Protein AF-A0A2P6TMR8-F1 (afdb_monomer)

Solvent-accessible surface area (backbone atoms only — not comparable to full-atom values): 17646 Å² total; per-residue (Å²): 134,86,76,84,71,83,70,79,77,77,70,93,72,57,43,30,52,52,60,55,54,72,66,54,86,78,70,94,74,93,65,87,76,72,77,67,50,73,46,80,44,77,40,95,51,64,92,80,50,93,82,62,43,49,27,38,41,26,36,48,62,32,39,38,25,33,19,44,68,65,40,83,74,48,74,50,75,52,99,53,50,57,68,36,67,48,69,27,38,37,58,95,68,64,91,65,64,28,42,35,38,32,26,83,34,30,37,38,39,34,44,84,91,66,53,72,49,76,34,81,44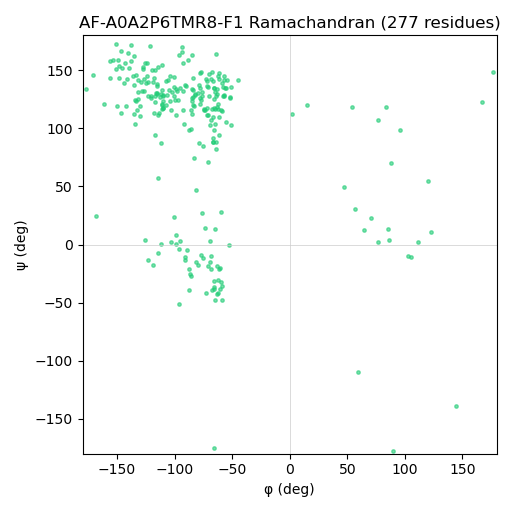,100,47,54,41,60,41,72,40,35,25,52,60,10,38,39,36,27,73,16,93,92,48,70,50,28,36,35,45,35,89,90,55,76,77,37,69,53,44,64,55,64,57,90,47,103,81,57,61,90,49,97,54,53,37,80,78,47,60,35,55,90,45,56,42,39,32,30,37,25,70,87,75,51,32,56,48,50,29,39,55,43,78,37,82,94,75,76,46,40,38,41,30,73,48,65,61,90,84,61,90,56,102,58,64,65,76,57,70,67,74,83,76,85,66,80,90,85,74,93,82,73,82,70,91,85,81,84,87,87,78,82,87,85,83,90,84,84,90,86,83,88,82,91,83,90,83,81,92,79,91,80,86,89,81,82,87,79,133

Radius of gyration: 22.32 Å; Cα contacts (8 Å, |Δi|>4): 473; chains: 1; bounding box: 53×61×67 Å

pLDDT: mean 70.44, std 24.59, range [21.83, 97.31]

Structure (mmCIF, N/CA/C/O backbone):
data_AF-A0A2P6TMR8-F1
#
_entry.id   AF-A0A2P6TMR8-F1
#
loop_
_atom_site.group_PDB
_atom_site.id
_atom_site.type_symbol
_atom_site.label_atom_id
_atom_site.label_alt_id
_atom_site.label_comp_id
_atom_site.label_asym_id
_atom_site.label_entity_id
_atom_site.label_seq_id
_atom_site.pdbx_PDB_ins_code
_atom_site.Cartn_x
_atom_site.Cartn_y
_atom_site.Cartn_z
_atom_site.occupancy
_atom_site.B_iso_or_equiv
_atom_site.auth_seq_id
_atom_site.auth_comp_id
_atom_site.auth_asym_id
_atom_site.auth_atom_id
_atom_site.pdbx_PDB_model_num
ATOM 1 N N . MET A 1 1 ? 31.809 -14.312 13.597 1.00 31.19 1 MET A N 1
ATOM 2 C CA . MET A 1 1 ? 30.822 -13.763 12.642 1.00 31.19 1 MET A CA 1
ATOM 3 C C . MET A 1 1 ? 29.494 -13.686 13.367 1.00 31.19 1 MET A C 1
ATOM 5 O O . MET A 1 1 ? 28.946 -14.728 13.698 1.00 31.19 1 MET A O 1
ATOM 9 N N . ALA A 1 2 ? 29.063 -12.479 13.732 1.00 22.33 2 ALA A N 1
ATOM 10 C CA . ALA A 1 2 ? 27.831 -12.263 14.481 1.00 22.33 2 ALA A CA 1
ATOM 11 C C . ALA A 1 2 ? 26.632 -12.473 13.548 1.00 22.33 2 ALA A C 1
ATOM 13 O O . ALA A 1 2 ? 26.480 -11.757 12.560 1.00 22.33 2 ALA A O 1
ATOM 14 N N . ALA A 1 3 ? 25.818 -13.484 13.840 1.00 21.83 3 ALA A N 1
ATOM 15 C CA . ALA A 1 3 ? 24.504 -13.627 13.241 1.00 21.83 3 ALA A CA 1
ATOM 16 C C . ALA A 1 3 ? 23.639 -12.460 13.731 1.00 21.83 3 ALA A C 1
ATOM 18 O O . ALA A 1 3 ? 23.516 -12.251 14.939 1.00 21.83 3 ALA A O 1
ATOM 19 N N . ALA A 1 4 ? 23.061 -11.696 12.806 1.00 22.77 4 ALA A N 1
ATOM 20 C CA . ALA A 1 4 ? 21.997 -10.758 13.126 1.00 22.77 4 ALA A CA 1
ATOM 21 C C . ALA A 1 4 ? 20.775 -11.581 13.553 1.00 22.77 4 ALA A C 1
ATOM 23 O O . ALA A 1 4 ? 19.966 -12.010 12.733 1.00 22.77 4 ALA A O 1
ATOM 24 N N . ALA A 1 5 ? 20.705 -11.882 14.848 1.00 22.69 5 ALA A N 1
ATOM 25 C CA . ALA A 1 5 ? 19.512 -12.411 15.469 1.00 22.69 5 ALA A CA 1
ATOM 26 C C . ALA A 1 5 ? 18.420 -11.350 15.311 1.00 22.69 5 ALA A C 1
ATOM 28 O O . ALA A 1 5 ? 18.544 -10.238 15.824 1.00 22.69 5 ALA A O 1
ATOM 29 N N . CYS A 1 6 ? 17.364 -11.691 14.578 1.00 24.88 6 CYS A N 1
ATOM 30 C CA . CYS A 1 6 ? 16.109 -10.967 14.656 1.00 24.88 6 CYS A CA 1
ATOM 31 C C . CYS A 1 6 ? 15.575 -11.239 16.066 1.00 24.88 6 CYS A C 1
ATOM 33 O O . CYS A 1 6 ? 14.987 -12.287 16.329 1.00 24.88 6 CYS A O 1
ATOM 35 N N . VAL A 1 7 ? 15.928 -10.367 17.010 1.00 21.97 7 VAL A N 1
ATOM 36 C CA . VAL A 1 7 ? 15.360 -10.393 18.353 1.00 21.97 7 VAL A CA 1
ATOM 37 C C . VAL A 1 7 ? 13.872 -10.116 18.158 1.00 21.97 7 VAL A C 1
ATOM 39 O O . VAL A 1 7 ? 13.544 -9.057 17.621 1.00 21.97 7 VAL A O 1
ATOM 42 N N . PRO A 1 8 ? 12.963 -11.034 18.528 1.00 26.08 8 PRO A N 1
ATOM 43 C CA . PRO A 1 8 ? 11.559 -10.687 18.572 1.00 26.08 8 PRO A CA 1
ATOM 44 C C . PRO A 1 8 ? 11.434 -9.566 19.598 1.00 26.08 8 PRO A C 1
ATOM 46 O O . PRO A 1 8 ? 11.624 -9.780 20.797 1.00 26.08 8 PRO A O 1
ATOM 49 N N . VAL A 1 9 ? 11.150 -8.354 19.131 1.00 27.56 9 VAL A N 1
ATOM 50 C CA . VAL A 1 9 ? 10.559 -7.354 20.006 1.00 27.56 9 VAL A CA 1
ATOM 51 C C . VAL A 1 9 ? 9.186 -7.924 20.325 1.00 27.56 9 VAL A C 1
ATOM 53 O O . VAL A 1 9 ? 8.276 -7.892 19.501 1.00 27.56 9 VAL A O 1
ATOM 56 N N . ILE A 1 10 ? 9.070 -8.563 21.487 1.00 30.81 10 ILE A N 1
ATOM 57 C CA . ILE A 1 10 ? 7.779 -8.863 22.092 1.00 30.81 10 ILE A CA 1
ATOM 58 C C . ILE A 1 10 ? 7.187 -7.488 22.392 1.00 30.81 10 ILE A C 1
ATOM 60 O O . ILE A 1 10 ? 7.461 -6.924 23.447 1.00 30.81 10 ILE A O 1
ATOM 64 N N . ALA A 1 11 ? 6.470 -6.899 21.434 1.00 39.00 11 ALA A N 1
ATOM 65 C CA . ALA A 1 11 ? 5.702 -5.697 21.696 1.00 39.00 11 ALA A CA 1
ATOM 66 C C . ALA A 1 11 ? 4.614 -6.102 22.703 1.00 39.00 11 ALA A C 1
ATOM 68 O O . ALA A 1 11 ? 3.795 -6.971 22.396 1.00 39.00 11 ALA A O 1
ATOM 69 N N . PRO A 1 12 ? 4.598 -5.548 23.925 1.00 49.66 12 PRO A N 1
ATOM 70 C CA . PRO A 1 12 ? 3.624 -5.902 24.952 1.00 49.66 12 PRO A CA 1
ATOM 71 C C . PRO A 1 12 ? 2.249 -5.261 24.689 1.00 49.66 12 PRO A C 1
ATOM 73 O O . PRO A 1 12 ? 1.497 -4.995 25.628 1.00 49.66 12 PRO A O 1
ATOM 76 N N . ILE A 1 13 ? 1.912 -4.969 23.432 1.00 55.78 13 ILE A N 1
ATOM 77 C CA . ILE A 1 13 ? 0.760 -4.146 23.082 1.00 55.78 13 ILE A CA 1
ATOM 78 C C . ILE A 1 13 ? -0.219 -4.995 22.273 1.00 55.78 13 ILE A C 1
ATOM 80 O O . ILE A 1 13 ? -0.100 -5.152 21.071 1.00 55.78 13 ILE A O 1
ATOM 84 N N . ASP A 1 14 ? -1.176 -5.566 23.004 1.00 70.00 14 ASP A N 1
ATOM 85 C CA . ASP A 1 14 ? -2.403 -6.210 22.510 1.00 70.00 14 ASP A CA 1
ATOM 86 C C . ASP A 1 14 ? -3.600 -5.244 22.669 1.00 70.00 14 ASP A C 1
ATOM 88 O O . ASP A 1 14 ? -4.746 -5.662 22.859 1.00 70.00 14 ASP A O 1
ATOM 92 N N . ALA A 1 15 ? -3.355 -3.930 22.720 1.00 75.19 15 ALA A N 1
ATOM 93 C CA . ALA A 1 15 ? -4.389 -2.960 23.075 1.00 75.19 15 ALA A CA 1
ATOM 94 C C . ALA A 1 15 ? -5.501 -2.948 22.024 1.00 75.19 15 ALA A C 1
ATOM 96 O O . ALA A 1 15 ? -6.680 -3.061 22.377 1.00 75.19 15 ALA A O 1
ATOM 97 N N . GLY A 1 16 ? -5.135 -2.892 20.740 1.00 72.56 16 GLY A N 1
ATOM 98 C CA . GLY A 1 16 ? -6.118 -2.948 19.663 1.00 72.56 16 GLY A CA 1
ATOM 99 C C . GLY A 1 16 ? -6.833 -4.301 19.614 1.00 72.56 16 GLY A C 1
ATOM 100 O O . GLY A 1 16 ? -8.057 -4.347 19.480 1.00 72.56 16 GLY A O 1
ATOM 101 N N . ARG A 1 17 ? -6.119 -5.404 19.862 1.00 77.94 17 ARG A N 1
ATOM 102 C CA . ARG A 1 17 ? -6.721 -6.743 19.963 1.00 77.94 17 ARG A CA 1
ATOM 103 C C . ARG A 1 17 ? -7.781 -6.828 21.062 1.00 77.94 17 ARG A C 1
ATOM 105 O O . ARG A 1 17 ? -8.889 -7.281 20.790 1.00 77.94 17 ARG A O 1
ATOM 112 N N . ARG A 1 18 ? -7.492 -6.341 22.273 1.00 79.62 18 ARG A N 1
ATOM 113 C CA . ARG A 1 18 ? -8.456 -6.326 23.393 1.00 79.62 18 ARG A CA 1
ATOM 114 C C . ARG A 1 18 ? -9.701 -5.501 23.070 1.00 79.62 18 ARG A C 1
ATOM 116 O O . ARG A 1 18 ? -10.806 -5.895 23.440 1.00 79.62 18 ARG A O 1
ATOM 123 N N . VAL A 1 19 ? -9.532 -4.381 22.364 1.00 77.44 19 VAL A N 1
ATOM 124 C CA . VAL A 1 19 ? -10.652 -3.547 21.895 1.00 77.44 19 VAL A CA 1
ATOM 125 C C . VAL A 1 19 ? -11.547 -4.322 20.925 1.00 77.44 19 VAL A C 1
ATOM 127 O O . VAL A 1 19 ? -12.773 -4.236 21.018 1.00 77.44 19 VAL A O 1
ATOM 130 N N . LEU A 1 20 ? -10.958 -5.097 20.011 1.00 78.88 20 LEU A N 1
ATOM 131 C CA . LEU A 1 20 ? -11.720 -5.903 19.056 1.00 78.88 20 LEU A CA 1
ATOM 132 C C . LEU A 1 20 ? -12.379 -7.125 19.720 1.00 78.88 20 LEU A C 1
ATOM 134 O O . LEU A 1 20 ? -13.560 -7.385 19.485 1.00 78.88 20 LEU A O 1
ATOM 138 N N . GLU A 1 21 ? -11.674 -7.823 20.612 1.00 82.50 21 GLU A N 1
ATOM 139 C CA . GLU A 1 21 ? -12.192 -8.994 21.335 1.00 82.50 21 GLU A CA 1
ATOM 140 C C . GLU A 1 21 ? -13.332 -8.635 22.301 1.00 82.50 21 GLU A C 1
ATOM 142 O O . GLU A 1 21 ? -14.315 -9.374 22.391 1.00 82.50 21 GLU A O 1
ATOM 147 N N . GLY A 1 22 ? -13.273 -7.466 22.953 1.00 71.88 22 GLY A N 1
ATOM 148 C CA . GLY A 1 22 ? -14.343 -6.970 23.828 1.00 71.88 22 GLY A CA 1
ATOM 149 C C . GLY A 1 22 ? -15.692 -6.773 23.120 1.00 71.88 22 GLY A C 1
ATOM 150 O O . GLY A 1 22 ? -16.738 -6.793 23.768 1.00 71.88 22 GLY A O 1
ATOM 151 N N . ARG A 1 23 ? -15.693 -6.647 21.785 1.00 58.94 23 ARG A N 1
ATOM 152 C CA . ARG A 1 23 ? -16.907 -6.563 20.956 1.00 58.94 23 ARG A CA 1
ATOM 153 C C . ARG A 1 23 ? -17.445 -7.942 20.540 1.00 58.94 23 ARG A C 1
ATOM 155 O O . ARG A 1 23 ? -18.623 -8.060 20.209 1.00 58.94 23 ARG A O 1
ATOM 162 N N . GLY A 1 24 ? -16.609 -8.982 20.566 1.00 54.41 24 GLY A N 1
ATOM 163 C CA . GLY A 1 24 ? -16.921 -10.322 20.053 1.00 54.41 24 GLY A CA 1
ATOM 164 C C . GLY A 1 24 ? -17.818 -11.187 20.944 1.00 54.41 24 GLY A C 1
ATOM 165 O O . GLY A 1 24 ? -18.304 -12.218 20.488 1.00 54.41 24 GLY A O 1
ATOM 166 N N . ALA A 1 25 ? -18.106 -10.778 22.183 1.00 49.56 25 ALA A N 1
ATOM 167 C CA . ALA A 1 25 ? -18.850 -11.597 23.149 1.00 49.56 25 ALA A CA 1
ATOM 168 C C . ALA A 1 25 ? -20.350 -11.819 22.820 1.00 49.56 25 ALA A C 1
ATOM 170 O O . ALA A 1 25 ? -21.053 -12.447 23.609 1.00 49.56 25 ALA A O 1
ATOM 171 N N . GLY A 1 26 ? -20.859 -11.327 21.681 1.00 46.78 26 GLY A N 1
ATOM 172 C CA . GLY A 1 26 ? -22.291 -11.353 21.350 1.00 46.78 26 GLY A CA 1
ATOM 173 C C . GLY A 1 26 ? -22.705 -11.991 20.020 1.00 46.78 26 GLY A C 1
ATOM 174 O O . GLY A 1 26 ? -23.889 -11.942 19.702 1.00 46.78 26 GLY A O 1
ATOM 175 N N . THR A 1 27 ? -21.803 -12.570 19.217 1.00 45.94 27 THR A N 1
ATOM 176 C CA . THR A 1 27 ? -22.193 -13.138 17.905 1.00 45.94 27 THR A CA 1
ATOM 177 C C . THR A 1 27 ? -21.685 -14.564 17.700 1.00 45.94 27 THR A C 1
ATOM 179 O O . THR A 1 27 ? -20.498 -14.826 17.542 1.00 45.94 27 THR A O 1
ATOM 182 N N . THR A 1 28 ? -22.624 -15.508 17.693 1.00 49.91 28 THR A N 1
ATOM 183 C CA . THR A 1 28 ? -22.433 -16.891 17.251 1.00 49.91 28 THR A CA 1
ATOM 184 C C . THR A 1 28 ? -22.359 -16.938 15.725 1.00 49.91 28 THR A C 1
ATOM 186 O O . THR A 1 28 ? -23.367 -16.665 15.081 1.00 49.91 28 THR A O 1
ATOM 189 N N . ALA A 1 29 ? -21.219 -17.325 15.148 1.00 41.69 29 ALA A N 1
ATOM 190 C CA . ALA A 1 29 ? -21.146 -18.178 13.953 1.00 41.69 29 ALA A CA 1
ATOM 191 C C . ALA A 1 29 ? -19.688 -18.491 13.585 1.00 41.69 29 ALA A C 1
ATOM 193 O O . ALA A 1 29 ? -18.828 -17.617 13.515 1.00 41.69 29 ALA A O 1
ATOM 194 N N . ALA A 1 30 ? -19.458 -19.772 13.312 1.00 38.94 30 ALA A N 1
ATOM 195 C CA . ALA A 1 30 ? -18.209 -20.398 12.918 1.00 38.94 30 ALA A CA 1
ATOM 196 C C . ALA A 1 30 ? -17.785 -20.031 11.481 1.00 38.94 30 ALA A C 1
ATOM 198 O O . ALA A 1 30 ? -17.828 -20.866 10.579 1.00 38.94 30 ALA A O 1
ATOM 199 N N . ALA A 1 31 ? -17.363 -18.788 11.256 1.00 46.97 31 ALA A N 1
ATOM 200 C CA . ALA A 1 31 ? -16.476 -18.487 10.136 1.00 46.97 31 ALA A CA 1
ATOM 201 C C . ALA A 1 31 ? -15.049 -18.823 10.583 1.00 46.97 31 ALA A C 1
ATOM 203 O O . ALA A 1 31 ? -14.636 -18.394 11.659 1.00 46.97 31 ALA A O 1
ATOM 204 N N . ALA A 1 32 ? -14.318 -19.618 9.795 1.00 43.94 32 ALA A N 1
ATOM 205 C CA . ALA A 1 32 ? -12.911 -19.924 10.044 1.00 43.94 32 ALA A CA 1
ATOM 206 C C . ALA A 1 32 ? -12.148 -18.607 10.256 1.00 43.94 32 ALA A C 1
ATOM 208 O O . ALA A 1 32 ? -11.935 -17.847 9.312 1.00 43.94 32 ALA A O 1
ATOM 209 N N . ALA A 1 33 ? -11.837 -18.297 11.514 1.00 53.91 33 ALA A N 1
ATOM 210 C CA . ALA A 1 33 ? -11.292 -17.008 11.892 1.00 53.91 33 ALA A CA 1
ATOM 211 C C . ALA A 1 33 ? -9.882 -16.904 11.313 1.00 53.91 33 ALA A C 1
ATOM 213 O O . ALA A 1 33 ? -8.963 -17.576 11.782 1.00 53.91 33 ALA A O 1
ATOM 214 N N . GLN A 1 34 ? -9.713 -16.089 10.269 1.00 55.22 34 GLN A N 1
ATOM 215 C CA . GLN A 1 34 ? -8.379 -15.669 9.868 1.00 55.22 34 GLN A CA 1
ATOM 216 C C . GLN A 1 34 ? -7.716 -15.002 11.081 1.00 55.22 34 GLN A C 1
ATOM 218 O O . GLN A 1 34 ? -8.380 -14.228 11.784 1.00 55.22 34 GLN A O 1
ATOM 223 N N . PRO A 1 35 ? -6.448 -15.332 11.374 1.00 60.47 35 PRO A N 1
ATOM 224 C CA . PRO A 1 35 ? -5.745 -14.721 12.489 1.00 60.47 35 PRO A CA 1
ATOM 225 C C . PRO A 1 35 ? -5.732 -13.197 12.302 1.00 60.47 35 PRO A C 1
ATOM 227 O O . PRO A 1 35 ? -5.617 -12.730 11.166 1.00 60.47 35 PRO A O 1
ATOM 230 N N . PRO A 1 36 ? -5.879 -12.415 13.385 1.00 69.31 36 PRO A N 1
ATOM 231 C CA . PRO A 1 36 ? -5.842 -10.965 13.282 1.00 69.31 36 PRO A CA 1
ATOM 232 C C . PRO A 1 36 ? -4.508 -10.526 12.674 1.00 69.31 36 PRO A C 1
ATOM 234 O O . PRO A 1 36 ? -3.442 -11.017 13.053 1.00 69.31 36 PRO A O 1
ATOM 237 N N . HIS A 1 37 ? -4.578 -9.595 11.730 1.00 72.12 37 HIS A N 1
ATOM 238 C CA . HIS A 1 37 ? -3.399 -8.943 11.185 1.00 72.12 37 HIS A CA 1
ATOM 239 C C . HIS A 1 37 ? -3.068 -7.766 12.102 1.00 72.12 37 HIS A C 1
ATOM 241 O O . HIS A 1 37 ? -3.863 -6.836 12.241 1.00 72.12 37 HIS A O 1
ATOM 247 N N . VAL A 1 38 ? -1.911 -7.819 12.757 1.00 72.00 38 VAL A N 1
ATOM 248 C CA . VAL A 1 38 ? -1.403 -6.711 13.572 1.00 72.00 38 VAL A CA 1
ATOM 249 C C . VAL A 1 38 ? -0.302 -6.021 12.785 1.00 72.00 38 VAL A C 1
ATOM 251 O O . VAL A 1 38 ? 0.668 -6.661 12.376 1.00 72.00 38 VAL A O 1
ATOM 254 N N . LEU A 1 39 ? -0.467 -4.723 12.564 1.00 69.12 39 LEU A N 1
ATOM 255 C CA . LEU A 1 39 ? 0.554 -3.854 12.002 1.00 69.12 39 LEU A CA 1
ATOM 256 C C . LEU A 1 39 ? 1.012 -2.906 13.105 1.00 69.12 39 LEU A C 1
ATOM 258 O O . LEU A 1 39 ? 0.216 -2.147 13.658 1.00 69.12 39 LEU A O 1
ATOM 262 N N . LEU A 1 40 ? 2.299 -2.966 13.425 1.00 64.12 40 LEU A N 1
ATOM 263 C CA . LEU A 1 40 ? 2.924 -2.088 14.405 1.00 64.12 40 LEU A CA 1
ATOM 264 C C . LEU A 1 40 ? 3.663 -0.971 13.680 1.00 64.12 40 LEU A C 1
ATOM 266 O O . LEU A 1 40 ? 4.370 -1.216 12.699 1.00 64.12 40 LEU A O 1
ATOM 270 N N . PHE A 1 41 ? 3.500 0.248 14.175 1.00 63.62 41 PHE A N 1
ATOM 271 C CA . PHE A 1 41 ? 4.163 1.430 13.661 1.00 63.62 41 PHE A CA 1
ATOM 272 C C . PHE A 1 41 ? 4.696 2.271 14.827 1.00 63.62 41 PHE A C 1
ATOM 274 O O . PHE A 1 41 ? 4.033 2.485 15.833 1.00 63.62 41 PHE A O 1
ATOM 281 N N . ALA A 1 42 ? 5.911 2.792 14.712 1.00 57.59 42 ALA A N 1
ATOM 282 C CA . ALA A 1 42 ? 6.345 3.847 15.621 1.00 57.59 42 ALA A CA 1
ATOM 283 C C . ALA A 1 42 ? 5.839 5.176 15.041 1.00 57.59 42 ALA A C 1
ATOM 285 O O . ALA A 1 42 ? 6.274 5.552 13.955 1.00 57.59 42 ALA A O 1
ATOM 286 N N . GLY A 1 43 ? 4.890 5.828 15.727 1.00 49.56 43 GLY A N 1
ATOM 287 C CA . GLY A 1 43 ? 4.216 7.056 15.293 1.00 49.56 43 GLY A CA 1
ATOM 288 C C . GLY A 1 43 ? 5.154 8.128 14.729 1.00 49.56 43 GLY A C 1
ATOM 289 O O . GLY A 1 43 ? 6.263 8.340 15.221 1.00 49.56 43 GLY A O 1
ATOM 290 N N . GLY A 1 44 ? 4.678 8.812 13.685 1.00 47.00 44 GLY A N 1
ATOM 291 C CA . GLY A 1 44 ? 5.389 9.829 12.917 1.00 47.00 44 GLY A CA 1
ATOM 292 C C . GLY A 1 44 ? 5.505 11.161 13.649 1.00 47.00 44 GLY A C 1
ATOM 293 O O . GLY A 1 44 ? 4.740 12.086 13.423 1.00 47.00 44 GLY A O 1
ATOM 294 N N . ALA A 1 45 ? 6.520 11.260 14.484 1.00 38.88 45 ALA A N 1
ATOM 295 C CA . ALA A 1 45 ? 7.423 12.394 14.589 1.00 38.88 45 ALA A CA 1
ATOM 296 C C . ALA A 1 45 ? 8.704 11.724 15.050 1.00 38.88 45 ALA A C 1
ATOM 298 O O . ALA A 1 45 ? 8.632 11.011 16.045 1.00 38.88 45 ALA A O 1
ATOM 299 N N . SER A 1 46 ? 9.784 11.831 14.261 1.00 41.03 46 SER A N 1
ATOM 300 C CA . SER A 1 46 ? 11.145 11.359 14.563 1.00 41.03 46 SER A CA 1
ATOM 301 C C . SER A 1 46 ? 11.231 10.649 15.913 1.00 41.03 46 SER A C 1
ATOM 303 O O . SER A 1 46 ? 11.085 11.312 16.934 1.00 41.03 46 SER A O 1
ATOM 305 N N . THR A 1 47 ? 11.482 9.338 15.959 1.00 48.25 47 THR A N 1
ATOM 306 C CA . THR A 1 47 ? 11.586 8.540 17.206 1.00 48.25 47 THR A CA 1
ATOM 307 C C . THR A 1 47 ? 12.577 9.098 18.251 1.00 48.25 47 THR A C 1
ATOM 309 O O . THR A 1 47 ? 12.778 8.502 19.304 1.00 48.25 47 THR A O 1
ATOM 312 N N . LEU A 1 48 ? 13.241 10.212 17.938 1.00 52.19 48 LEU A N 1
ATOM 313 C CA . LEU A 1 48 ? 14.122 11.014 18.771 1.00 52.19 48 LEU A CA 1
ATOM 314 C C . LEU A 1 48 ? 13.413 12.153 19.530 1.00 52.19 48 LEU A C 1
ATOM 316 O O . LEU A 1 48 ? 14.024 12.713 20.437 1.00 52.19 48 LEU A O 1
ATOM 320 N N . GLU A 1 49 ? 12.171 12.512 19.194 1.00 58.31 49 GLU A N 1
ATOM 321 C CA . GLU A 1 49 ? 11.421 13.548 19.907 1.00 58.31 49 GLU A CA 1
ATOM 322 C C . GLU A 1 49 ? 10.883 12.999 21.242 1.00 58.31 49 GLU A C 1
ATOM 324 O O . GLU A 1 49 ? 10.173 11.983 21.268 1.00 58.31 49 GLU A O 1
ATOM 329 N N . PRO A 1 50 ? 11.191 13.650 22.379 1.00 60.59 50 PRO A N 1
ATOM 330 C CA . PRO A 1 50 ? 10.651 13.260 23.673 1.00 60.59 50 PRO A CA 1
ATOM 331 C C . PRO A 1 50 ? 9.116 13.306 23.657 1.00 60.59 50 PRO A C 1
ATOM 333 O O . PRO A 1 50 ? 8.523 14.376 23.547 1.00 60.59 50 PRO A O 1
ATOM 336 N N . GLY A 1 51 ? 8.467 12.147 23.798 1.00 67.75 51 GLY A N 1
ATOM 337 C CA . GLY A 1 51 ? 7.003 12.032 23.831 1.00 67.75 51 GLY A CA 1
ATOM 338 C C . GLY A 1 51 ? 6.374 11.336 22.623 1.00 67.75 51 GLY A C 1
ATOM 339 O O . GLY A 1 51 ? 5.151 11.203 22.599 1.00 67.75 51 GLY A O 1
ATOM 340 N N . ALA A 1 52 ? 7.171 10.847 21.665 1.00 69.19 52 ALA A N 1
ATOM 341 C CA . ALA A 1 52 ? 6.667 9.950 20.627 1.00 69.19 52 ALA A CA 1
ATOM 342 C C . ALA A 1 52 ? 6.022 8.703 21.263 1.00 69.19 52 ALA A C 1
ATOM 344 O O . ALA A 1 52 ? 6.612 8.042 22.122 1.00 69.19 52 ALA A O 1
ATOM 345 N N . VAL A 1 53 ? 4.793 8.397 20.848 1.00 78.44 53 VAL A N 1
ATOM 346 C CA . VAL A 1 53 ? 4.056 7.208 21.284 1.00 78.44 53 VAL A CA 1
ATOM 347 C C . VAL A 1 53 ? 4.040 6.176 20.164 1.00 78.44 53 VAL A C 1
ATOM 349 O O . VAL A 1 53 ? 3.920 6.513 18.989 1.00 78.44 53 VAL A O 1
ATOM 352 N N . GLU A 1 54 ? 4.167 4.904 20.529 1.00 82.56 54 GLU A N 1
ATOM 353 C CA . GLU A 1 54 ? 3.995 3.799 19.586 1.00 82.56 54 GLU A CA 1
ATOM 354 C C . GLU A 1 54 ? 2.544 3.754 19.102 1.00 82.56 54 GLU A C 1
ATOM 356 O O . GLU A 1 54 ? 1.621 3.871 19.911 1.00 82.56 54 GLU A O 1
ATOM 361 N N . GLU A 1 55 ? 2.339 3.586 17.801 1.00 85.06 55 GLU A N 1
ATOM 362 C CA . GLU A 1 55 ? 1.020 3.493 17.190 1.00 85.06 55 GLU A CA 1
ATOM 363 C C . GLU A 1 55 ? 0.779 2.090 16.628 1.00 85.06 55 GLU A C 1
ATOM 365 O O . GLU A 1 55 ? 1.536 1.558 15.823 1.00 85.06 55 GLU A O 1
ATOM 370 N N . GLU A 1 56 ? -0.321 1.469 17.021 1.00 87.81 56 GLU A N 1
ATOM 371 C CA . GLU A 1 56 ? -0.677 0.123 16.589 1.00 87.81 56 GLU A CA 1
ATOM 372 C C . GLU A 1 56 ? -1.968 0.176 15.766 1.00 87.81 56 GLU A C 1
ATOM 374 O O . GLU A 1 56 ? -2.941 0.844 16.125 1.00 87.81 56 GLU A O 1
ATOM 379 N N . ILE A 1 57 ? -1.981 -0.568 14.658 1.00 89.75 57 ILE A N 1
ATOM 380 C CA . ILE A 1 57 ? -3.178 -0.863 13.877 1.00 89.75 57 ILE A CA 1
ATOM 381 C C . ILE A 1 57 ? -3.463 -2.362 13.986 1.00 89.75 57 ILE A C 1
ATOM 383 O O . ILE A 1 57 ? -2.728 -3.197 13.458 1.00 89.75 57 ILE A O 1
ATOM 387 N N . THR A 1 58 ? -4.573 -2.714 14.628 1.00 91.06 58 THR A N 1
ATOM 388 C CA . THR A 1 58 ? -5.075 -4.090 14.672 1.00 91.06 58 THR A CA 1
ATOM 389 C C . THR A 1 58 ? -6.238 -4.256 13.706 1.00 91.06 58 THR A C 1
ATOM 391 O O . THR A 1 58 ? -7.197 -3.480 13.731 1.00 91.06 58 THR A O 1
ATOM 394 N N . ILE A 1 59 ? -6.184 -5.301 12.884 1.00 90.44 59 ILE A N 1
ATOM 395 C CA . ILE A 1 59 ? -7.196 -5.622 11.879 1.00 90.44 59 ILE A CA 1
ATOM 396 C C . ILE A 1 59 ? -7.730 -7.033 12.127 1.00 90.44 59 ILE A C 1
ATOM 398 O O . ILE A 1 59 ? -6.972 -8.002 12.197 1.00 90.44 59 ILE A O 1
ATOM 402 N N . GLN A 1 60 ? -9.054 -7.161 12.202 1.00 91.88 60 GLN A N 1
ATOM 403 C CA . GLN A 1 60 ? -9.749 -8.443 12.295 1.00 91.88 60 GLN A CA 1
ATOM 404 C C . GLN A 1 60 ? -10.940 -8.458 11.333 1.00 91.88 60 GLN A C 1
ATOM 406 O O . GLN A 1 60 ? -11.980 -7.844 11.590 1.00 91.88 60 GLN A O 1
ATOM 411 N N . GLY A 1 61 ? -10.786 -9.157 10.205 1.00 91.12 61 GLY A N 1
ATOM 412 C CA . GLY A 1 61 ? -11.781 -9.160 9.134 1.00 91.12 61 GLY A CA 1
ATOM 413 C C . GLY A 1 61 ? -12.017 -7.743 8.612 1.00 91.12 61 GLY A C 1
ATOM 414 O O . GLY A 1 61 ? -11.151 -7.165 7.964 1.00 91.12 61 GLY A O 1
ATOM 415 N N . ASN A 1 62 ? -13.187 -7.176 8.899 1.00 92.62 62 ASN A N 1
ATOM 416 C CA . ASN A 1 62 ? -13.569 -5.817 8.508 1.00 92.62 62 ASN A CA 1
ATOM 417 C C . ASN A 1 62 ? -13.496 -4.791 9.658 1.00 92.62 62 ASN A C 1
ATOM 419 O O . ASN A 1 62 ? -13.869 -3.630 9.475 1.00 92.62 62 ASN A O 1
ATOM 423 N N . SER A 1 63 ? -13.061 -5.199 10.850 1.00 92.50 63 SER A N 1
ATOM 424 C CA . SER A 1 63 ? -12.920 -4.313 12.007 1.00 92.50 63 SER A CA 1
ATOM 425 C C . SER A 1 63 ? -11.474 -3.867 12.170 1.00 92.50 63 SER A C 1
ATOM 427 O O . SER A 1 63 ? -10.560 -4.689 12.105 1.00 92.50 63 SER A O 1
ATOM 429 N N . VAL A 1 64 ? -11.280 -2.571 12.403 1.00 92.88 64 VAL A N 1
ATOM 430 C CA . VAL A 1 64 ? -9.961 -1.952 12.562 1.00 92.88 64 VAL A CA 1
ATOM 431 C C . VAL A 1 64 ? -9.936 -1.141 13.850 1.00 92.88 64 VAL A C 1
ATOM 433 O O . VAL A 1 64 ? -10.852 -0.356 14.116 1.00 92.88 64 VAL A O 1
ATOM 436 N N . ALA A 1 65 ? -8.888 -1.328 14.644 1.00 91.94 65 ALA A N 1
ATOM 437 C CA . ALA A 1 65 ? -8.594 -0.532 15.826 1.00 91.94 65 ALA A CA 1
ATOM 438 C C . ALA A 1 65 ? -7.227 0.135 15.659 1.00 91.94 65 ALA A C 1
ATOM 440 O O . ALA A 1 65 ? -6.243 -0.538 15.373 1.00 91.94 65 ALA A O 1
ATOM 441 N N . TRP A 1 66 ? -7.188 1.450 15.847 1.00 89.31 66 TRP A N 1
ATOM 442 C CA . TRP A 1 66 ? -5.973 2.249 15.913 1.00 89.31 66 TRP A CA 1
ATOM 443 C C . TRP A 1 66 ? -5.745 2.691 17.348 1.00 89.31 66 TRP A C 1
ATOM 445 O O . TRP A 1 66 ? -6.586 3.384 17.931 1.00 89.31 66 TRP A O 1
ATOM 455 N N . THR A 1 67 ? -4.616 2.296 17.915 1.00 87.44 67 THR A N 1
ATOM 456 C CA . THR A 1 67 ? -4.179 2.653 19.261 1.00 87.44 67 THR A CA 1
ATOM 457 C C . THR A 1 67 ? -2.883 3.463 19.195 1.00 87.44 67 THR A C 1
ATOM 459 O O . THR A 1 67 ? -2.088 3.305 18.276 1.00 87.44 67 THR A O 1
ATOM 462 N N . ALA A 1 68 ? -2.668 4.352 20.164 1.00 85.12 68 ALA A N 1
ATOM 463 C CA . ALA A 1 68 ? -1.419 5.091 20.342 1.00 85.12 68 ALA A CA 1
ATOM 464 C C . ALA A 1 68 ? -1.033 5.066 21.824 1.00 85.12 68 ALA A C 1
ATOM 466 O O . ALA A 1 68 ? -1.854 5.404 22.681 1.00 85.12 68 ALA A O 1
ATOM 467 N N . GLY A 1 69 ? 0.171 4.592 22.148 1.00 85.50 69 GLY A N 1
ATOM 468 C CA . GLY A 1 69 ? 0.604 4.352 23.529 1.00 85.50 69 GLY A CA 1
ATOM 469 C C . GLY A 1 69 ? -0.330 3.401 24.292 1.00 85.50 69 GLY A C 1
ATOM 470 O O . GLY A 1 69 ? -0.544 3.573 25.489 1.00 85.50 69 GLY A O 1
ATOM 471 N N . GLY A 1 70 ? -0.964 2.454 23.589 1.00 84.56 70 GLY A N 1
ATOM 472 C CA . GLY A 1 70 ? -1.970 1.543 24.147 1.00 84.56 70 GLY A CA 1
ATOM 473 C C . GLY A 1 70 ? -3.366 2.150 24.365 1.00 84.56 70 GLY A C 1
ATOM 474 O O . GLY A 1 70 ? -4.256 1.455 24.855 1.00 84.56 70 GLY A O 1
ATOM 475 N N . VAL A 1 71 ? -3.595 3.415 23.997 1.00 86.06 71 VAL A N 1
ATOM 476 C CA . VAL A 1 71 ? -4.902 4.086 24.103 1.00 86.06 71 VAL A CA 1
ATOM 477 C C . VAL A 1 71 ? -5.615 4.059 22.757 1.00 86.06 71 VAL A C 1
ATOM 479 O O . VAL A 1 71 ? -5.033 4.425 21.741 1.00 86.06 71 VAL A O 1
ATOM 482 N N . LEU A 1 72 ? -6.892 3.668 22.738 1.00 86.62 72 LEU A N 1
ATOM 483 C CA . LEU A 1 72 ? -7.712 3.682 21.526 1.00 86.62 72 LEU A CA 1
ATOM 484 C C . LEU A 1 72 ? -7.873 5.109 20.984 1.00 86.62 72 LEU A C 1
ATOM 486 O O . LEU A 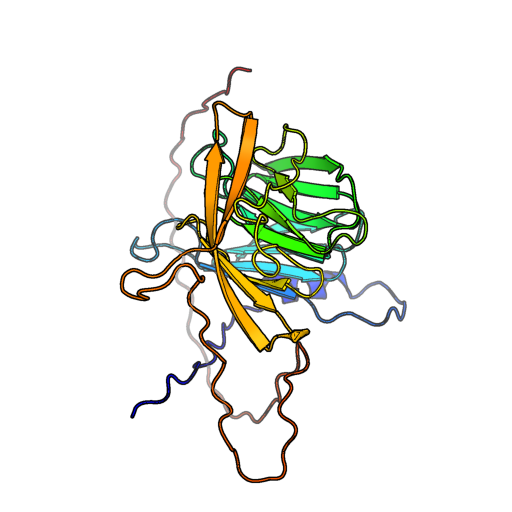1 72 ? -8.409 5.983 21.663 1.00 86.62 72 LEU A O 1
ATOM 490 N N . ARG A 1 73 ? -7.433 5.321 19.743 1.00 83.50 73 ARG A N 1
ATOM 491 C CA . ARG A 1 73 ? -7.556 6.584 19.002 1.00 83.50 73 ARG A CA 1
ATOM 492 C C . ARG A 1 73 ? -8.778 6.559 18.103 1.00 83.50 73 ARG A C 1
ATOM 494 O O . ARG A 1 73 ? -9.609 7.461 18.155 1.00 83.50 73 ARG A O 1
ATOM 501 N N . LYS A 1 74 ? -8.896 5.506 17.295 1.00 86.69 74 LYS A N 1
ATOM 502 C CA . LYS A 1 74 ? -9.994 5.331 16.345 1.00 86.69 74 LYS A CA 1
ATOM 503 C C . LYS A 1 74 ? -10.359 3.860 16.256 1.00 86.69 74 LYS A C 1
ATOM 505 O O . LYS A 1 74 ? -9.492 2.995 16.212 1.00 86.69 74 LYS A O 1
ATOM 510 N N . GLN A 1 75 ? -11.650 3.583 16.193 1.00 91.12 75 GLN A N 1
ATOM 511 C CA . GLN A 1 75 ? -12.164 2.265 15.859 1.00 91.12 75 GLN A CA 1
ATOM 512 C C . GLN A 1 75 ? -13.141 2.430 14.711 1.00 91.12 75 GLN A C 1
ATOM 514 O O . GLN A 1 75 ? -13.999 3.312 14.747 1.00 91.12 75 GLN A O 1
ATOM 519 N N . LEU A 1 76 ? -13.006 1.597 13.688 1.00 91.81 76 LEU A N 1
ATOM 520 C CA . LEU A 1 76 ? -13.876 1.653 12.525 1.00 91.81 76 LEU A CA 1
ATOM 521 C C . LEU A 1 76 ? -14.242 0.251 12.048 1.00 91.81 76 LEU A C 1
ATOM 523 O O . LEU A 1 76 ? -13.515 -0.722 12.251 1.00 91.81 76 LEU A O 1
ATOM 527 N N . THR A 1 77 ? -15.411 0.162 11.425 1.00 93.12 77 THR A N 1
ATOM 528 C CA . THR A 1 77 ? -15.897 -1.042 10.759 1.00 93.12 77 THR A CA 1
ATOM 529 C C . THR A 1 77 ? -16.050 -0.711 9.283 1.00 93.12 77 THR A C 1
ATOM 531 O O . THR A 1 77 ? -16.745 0.235 8.920 1.00 93.12 77 THR A O 1
ATOM 534 N N . THR A 1 78 ? -15.371 -1.479 8.446 1.00 90.81 78 THR A N 1
ATOM 535 C CA . THR A 1 78 ? -15.391 -1.345 6.989 1.00 90.81 78 THR A CA 1
ATOM 536 C C . THR A 1 78 ? -16.468 -2.258 6.385 1.00 90.81 78 THR A C 1
ATOM 538 O O . THR A 1 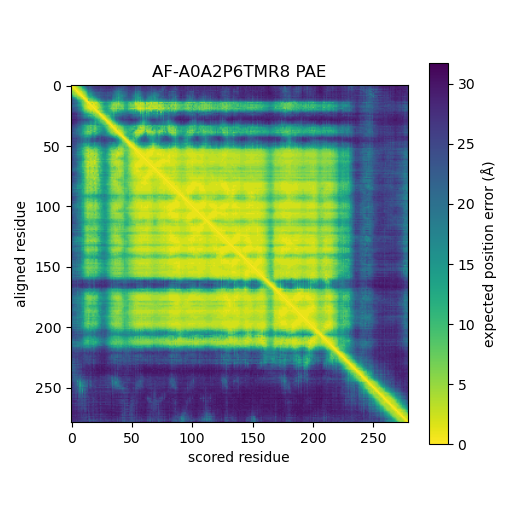78 ? -16.878 -3.240 7.016 1.00 90.81 78 THR A O 1
ATOM 541 N N . PRO A 1 79 ? -16.980 -1.954 5.178 1.00 89.06 79 PRO A N 1
ATOM 542 C CA . PRO A 1 79 ? -18.032 -2.760 4.552 1.00 89.06 79 PRO A CA 1
ATOM 543 C C . PRO A 1 79 ? -17.543 -4.137 4.075 1.00 89.06 79 PRO A C 1
ATOM 545 O O . PRO A 1 79 ? -18.357 -5.032 3.866 1.00 89.06 79 PRO A O 1
ATOM 548 N N . ALA A 1 80 ? -16.231 -4.321 3.918 1.00 91.25 80 ALA A N 1
ATOM 549 C CA . ALA A 1 80 ? 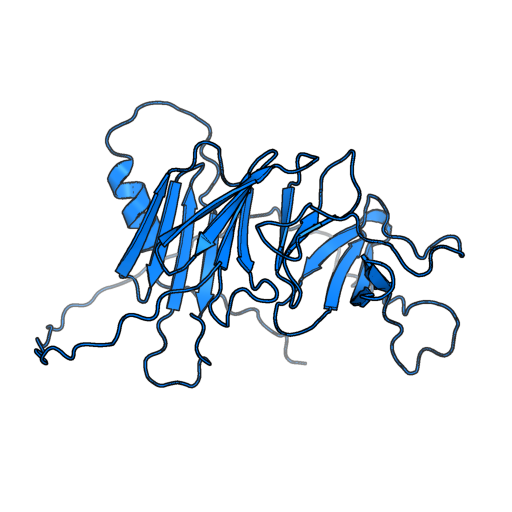-15.613 -5.551 3.437 1.00 91.25 80 ALA A CA 1
ATOM 550 C C . ALA A 1 80 ? -14.359 -5.885 4.260 1.00 91.25 80 ALA A C 1
ATOM 552 O O . ALA A 1 80 ? -13.778 -4.983 4.859 1.00 91.25 80 ALA A O 1
ATOM 553 N N . PRO A 1 81 ? -13.904 -7.149 4.287 1.00 92.25 81 PRO A N 1
ATOM 554 C CA . PRO A 1 81 ? -12.643 -7.501 4.930 1.00 92.25 81 PRO A CA 1
ATOM 555 C C . PRO A 1 81 ? -11.467 -6.671 4.400 1.00 92.25 81 PRO A C 1
ATOM 557 O O . PRO A 1 81 ? -11.399 -6.363 3.206 1.00 92.25 81 PRO A O 1
ATOM 560 N N . VAL A 1 82 ? -10.554 -6.299 5.294 1.00 94.31 82 VAL A N 1
ATOM 561 C CA . VAL A 1 82 ? -9.316 -5.592 4.954 1.00 94.31 82 VAL A CA 1
ATOM 562 C C . VAL A 1 82 ? -8.267 -6.626 4.544 1.00 94.31 82 VAL A C 1
ATOM 564 O O . VAL A 1 82 ? -7.968 -7.545 5.302 1.00 94.31 82 VAL A O 1
ATOM 567 N N . LEU A 1 83 ? -7.721 -6.478 3.339 1.00 93.38 83 LEU A N 1
ATOM 568 C CA . LEU A 1 83 ? -6.712 -7.370 2.759 1.00 93.38 83 LEU A CA 1
ATOM 569 C C . LEU A 1 83 ? -5.289 -6.959 3.145 1.00 93.38 83 LEU A C 1
ATOM 571 O O . LEU A 1 83 ? -4.434 -7.803 3.391 1.00 93.38 83 LEU A O 1
ATOM 575 N N . ALA A 1 84 ? -5.041 -5.654 3.178 1.00 93.00 84 ALA A N 1
ATOM 576 C CA . ALA A 1 84 ? -3.770 -5.059 3.558 1.00 93.00 84 ALA A CA 1
ATOM 577 C C . ALA A 1 84 ? -4.023 -3.655 4.104 1.00 93.00 84 ALA A C 1
ATOM 579 O O . ALA A 1 84 ? -5.045 -3.037 3.799 1.00 93.00 84 ALA A O 1
ATOM 580 N N . ALA A 1 85 ? -3.086 -3.133 4.880 1.00 93.75 85 ALA A N 1
ATOM 581 C CA . ALA A 1 85 ? -3.125 -1.751 5.316 1.00 93.75 85 ALA A CA 1
ATOM 582 C C . ALA A 1 85 ? -1.714 -1.189 5.421 1.00 93.75 85 ALA A C 1
ATOM 584 O O . ALA A 1 85 ? -0.764 -1.932 5.666 1.00 93.75 85 ALA A O 1
ATOM 585 N N . ALA A 1 86 ? -1.583 0.119 5.237 1.00 92.56 86 ALA A N 1
ATOM 586 C CA . ALA A 1 86 ? -0.357 0.832 5.553 1.00 92.56 86 ALA A CA 1
ATOM 587 C C . ALA A 1 86 ? -0.646 2.307 5.806 1.00 92.56 86 ALA A C 1
ATOM 589 O O . ALA A 1 86 ? -1.620 2.870 5.303 1.00 92.56 86 ALA A O 1
ATOM 590 N N . TRP A 1 87 ? 0.265 2.936 6.534 1.00 91.62 87 TRP A N 1
ATOM 591 C CA . TRP A 1 87 ? 0.405 4.381 6.534 1.00 91.62 87 TRP A CA 1
ATOM 592 C C . TRP A 1 87 ? 1.100 4.811 5.245 1.00 91.62 87 TRP A C 1
ATOM 594 O O . TRP A 1 87 ? 2.142 4.266 4.878 1.00 91.62 87 TRP A O 1
ATOM 604 N N . CYS A 1 88 ? 0.495 5.747 4.530 1.00 92.94 88 CYS A N 1
ATOM 605 C CA . CYS A 1 88 ? 0.975 6.252 3.250 1.00 92.94 88 CYS A CA 1
ATOM 606 C C . CYS A 1 88 ? 1.098 7.774 3.306 1.00 92.94 88 CYS A C 1
ATOM 608 O O . CYS A 1 88 ? 0.404 8.433 4.077 1.00 92.94 88 CYS A O 1
ATOM 610 N N . HIS A 1 89 ? 1.945 8.323 2.444 1.00 91.56 89 HIS A N 1
ATOM 611 C CA . HIS A 1 89 ? 1.978 9.752 2.157 1.00 91.56 89 HIS A CA 1
ATOM 612 C C . HIS A 1 89 ? 1.580 9.937 0.701 1.00 91.56 89 HIS A C 1
ATOM 614 O O . HIS A 1 89 ? 1.995 9.162 -0.161 1.00 91.56 89 HIS A O 1
ATOM 620 N N . PHE A 1 90 ? 0.766 10.948 0.434 1.00 91.00 90 PHE A N 1
ATOM 621 C CA . PHE A 1 90 ? 0.397 11.330 -0.918 1.00 91.00 90 PHE A CA 1
ATOM 622 C C . PHE A 1 90 ? 0.969 12.710 -1.212 1.00 91.00 90 PHE A C 1
ATOM 624 O O . PHE A 1 90 ? 1.207 13.523 -0.315 1.00 91.00 90 PHE A O 1
ATOM 631 N N . GLN A 1 91 ? 1.223 12.983 -2.486 1.00 85.25 91 GLN A N 1
ATOM 632 C CA . GLN A 1 91 ? 1.718 14.299 -2.867 1.00 85.25 91 GLN A CA 1
ATOM 633 C C . GLN A 1 91 ? 0.631 15.344 -2.605 1.00 85.25 91 GLN A C 1
ATOM 635 O O . GLN A 1 91 ? -0.541 15.096 -2.859 1.00 85.25 91 GLN A O 1
ATOM 640 N N . ASN A 1 92 ? 1.012 16.523 -2.116 1.00 84.44 92 ASN A N 1
ATOM 641 C CA . ASN A 1 92 ? 0.102 17.649 -1.868 1.00 84.44 92 ASN A CA 1
ATOM 642 C C . ASN A 1 92 ? -0.985 17.425 -0.791 1.00 84.44 92 ASN A C 1
ATOM 644 O O . ASN A 1 92 ? -1.874 18.264 -0.671 1.00 84.44 92 ASN A O 1
ATOM 648 N N . THR A 1 93 ? -0.910 16.367 0.028 1.00 84.56 93 THR A N 1
ATOM 649 C CA . THR A 1 93 ? -1.859 16.132 1.141 1.00 84.56 93 THR A CA 1
ATOM 650 C C . THR A 1 93 ? -1.340 16.574 2.514 1.00 84.56 93 THR A C 1
ATOM 652 O O . THR A 1 93 ? -1.976 16.299 3.524 1.00 84.56 93 THR A O 1
ATOM 655 N N . GLY A 1 94 ? -0.198 17.266 2.563 1.00 85.62 94 GLY A N 1
ATOM 656 C CA . GLY A 1 94 ? 0.460 17.670 3.809 1.00 85.62 94 GLY A CA 1
ATOM 657 C C . GLY A 1 94 ? 1.452 16.626 4.346 1.00 85.62 94 GLY A C 1
ATOM 658 O O . GLY A 1 94 ? 1.709 15.623 3.680 1.00 85.62 94 GLY A O 1
ATOM 659 N N . PRO A 1 95 ? 2.065 16.891 5.514 1.00 85.56 95 PRO A N 1
ATOM 660 C CA . PRO A 1 95 ? 3.091 16.027 6.101 1.00 85.56 95 PRO A CA 1
ATOM 661 C C . PRO A 1 95 ? 2.516 14.827 6.862 1.00 85.56 95 PRO A C 1
ATOM 663 O O . PRO A 1 95 ? 3.264 13.905 7.177 1.00 85.56 95 PRO A O 1
ATOM 666 N N . ASP A 1 96 ? 1.221 14.843 7.180 1.00 86.44 96 ASP A N 1
ATOM 667 C CA . ASP A 1 96 ? 0.623 13.843 8.053 1.00 86.44 96 ASP A CA 1
ATOM 668 C C . ASP A 1 96 ? 0.378 12.524 7.305 1.00 86.44 96 ASP A C 1
ATOM 670 O O . ASP A 1 96 ? -0.154 12.526 6.187 1.00 86.44 96 ASP A O 1
ATOM 674 N N . PRO A 1 97 ? 0.728 11.374 7.908 1.00 88.12 97 PRO A N 1
ATOM 675 C CA . PRO A 1 97 ? 0.488 10.080 7.297 1.00 88.12 97 PRO A CA 1
ATOM 676 C C . PRO A 1 97 ? -1.010 9.777 7.228 1.00 88.12 97 PRO A C 1
ATOM 678 O O . PRO A 1 97 ? -1.783 10.034 8.156 1.00 88.12 97 PRO A O 1
ATOM 681 N N . ILE A 1 98 ? -1.407 9.153 6.125 1.00 91.62 98 ILE A N 1
ATOM 682 C CA . ILE A 1 98 ? -2.783 8.774 5.818 1.00 91.62 98 ILE A CA 1
ATOM 683 C C . ILE A 1 98 ? -2.905 7.252 5.896 1.00 91.62 98 ILE A C 1
ATOM 685 O O . ILE A 1 98 ? -2.134 6.522 5.269 1.00 91.62 98 ILE A O 1
ATOM 689 N N . LEU A 1 99 ? -3.887 6.755 6.650 1.00 93.31 99 LEU A N 1
ATOM 690 C CA . LEU A 1 99 ? -4.131 5.319 6.765 1.00 93.31 99 LEU A CA 1
ATOM 691 C C . LEU A 1 99 ? -4.864 4.824 5.521 1.00 93.31 99 LEU A C 1
ATOM 693 O O . LEU A 1 99 ? -5.982 5.254 5.231 1.00 93.31 99 LEU A O 1
ATOM 697 N N . CYS A 1 100 ? -4.253 3.879 4.819 1.00 95.38 100 CYS A N 1
ATOM 698 C CA . CYS A 1 100 ? -4.844 3.211 3.672 1.00 95.38 100 CYS A CA 1
ATOM 699 C C . CYS A 1 100 ? -5.241 1.780 4.039 1.00 95.38 100 CYS A C 1
ATOM 701 O O . CYS A 1 100 ? -4.418 1.023 4.553 1.00 95.38 100 CYS A O 1
ATOM 703 N N . LEU A 1 101 ? -6.488 1.407 3.752 1.00 95.81 101 LEU A N 1
ATOM 704 C CA . LEU A 1 101 ? -7.055 0.075 3.958 1.00 95.81 101 LEU A CA 1
ATOM 705 C C . LEU A 1 101 ? -7.466 -0.511 2.606 1.00 95.81 101 LEU A C 1
ATOM 707 O O . LEU A 1 101 ? -8.379 -0.012 1.946 1.00 95.81 101 LEU A O 1
ATOM 711 N N . LEU A 1 102 ? -6.789 -1.570 2.177 1.00 96.62 102 LEU A N 1
ATOM 712 C CA . LEU A 1 102 ? -7.086 -2.250 0.924 1.00 96.62 102 LEU A CA 1
ATOM 713 C C . LEU A 1 102 ? -8.240 -3.235 1.110 1.00 96.62 102 LEU A C 1
ATOM 715 O O . LEU A 1 102 ? -8.190 -4.102 1.981 1.00 96.62 102 LEU A O 1
ATOM 719 N N . HIS A 1 103 ? -9.233 -3.149 0.233 1.00 95.56 103 HIS A N 1
ATOM 720 C CA . HIS A 1 103 ? -10.329 -4.103 0.104 1.00 95.56 103 HIS A CA 1
ATOM 721 C C . HIS A 1 103 ? -10.354 -4.697 -1.307 1.00 95.56 103 HIS A C 1
ATOM 723 O O . HIS A 1 103 ? -9.684 -4.215 -2.222 1.00 95.56 103 HIS A O 1
ATOM 729 N N . SER A 1 104 ? -11.186 -5.719 -1.516 1.00 94.00 104 SER A N 1
ATOM 730 C CA . SER A 1 104 ? -11.439 -6.248 -2.859 1.00 94.00 104 SER A CA 1
ATOM 731 C C . SER A 1 104 ? -12.137 -5.195 -3.728 1.00 94.00 104 SER A C 1
ATOM 733 O O . SER A 1 104 ? -13.337 -4.975 -3.588 1.00 94.00 104 SER A O 1
ATOM 735 N N . GLY A 1 105 ? -11.388 -4.559 -4.633 1.00 94.75 105 GLY A N 1
ATOM 736 C CA . GLY A 1 105 ? -11.908 -3.593 -5.610 1.00 94.75 105 GLY A CA 1
ATOM 737 C C . GLY A 1 105 ? -12.006 -2.142 -5.122 1.00 94.75 105 GLY A C 1
ATOM 738 O O . GLY A 1 105 ? -12.466 -1.284 -5.871 1.00 94.75 105 GLY A O 1
ATOM 739 N N . SER A 1 106 ? -11.561 -1.828 -3.903 1.00 96.69 106 SER A N 1
ATOM 740 C CA . SER A 1 106 ? -11.525 -0.445 -3.410 1.00 96.69 106 SER A CA 1
ATOM 741 C C . SER A 1 106 ? -10.403 -0.219 -2.402 1.00 96.69 106 SER A C 1
ATOM 743 O O . SER A 1 106 ? -10.072 -1.121 -1.632 1.00 96.69 106 SER A O 1
ATOM 745 N N . LEU A 1 107 ? -9.887 1.003 -2.340 1.00 97.31 107 LEU A N 1
ATOM 746 C CA . LEU A 1 107 ? -8.958 1.462 -1.312 1.00 97.31 107 LEU A CA 1
ATOM 747 C C . LEU A 1 107 ? -9.654 2.484 -0.406 1.00 97.31 107 LEU A C 1
ATOM 749 O O . LEU A 1 107 ? -10.046 3.555 -0.865 1.00 97.31 107 LEU A O 1
ATOM 753 N N . GLY A 1 108 ? -9.811 2.162 0.874 1.00 96.31 108 GLY A N 1
ATOM 754 C CA . GLY A 1 108 ? -10.245 3.121 1.886 1.00 96.31 108 GLY A CA 1
ATOM 755 C C . GLY A 1 108 ? -9.074 3.996 2.324 1.00 96.31 108 GLY A C 1
ATOM 756 O O . GLY A 1 108 ? -8.011 3.480 2.655 1.00 96.31 108 GLY A O 1
ATOM 757 N N . VAL A 1 109 ? -9.266 5.307 2.338 1.00 95.44 109 VAL A N 1
ATOM 758 C CA . VAL A 1 109 ? -8.267 6.311 2.710 1.00 95.44 109 VAL A CA 1
ATOM 759 C C . VAL A 1 109 ? -8.814 7.089 3.898 1.00 95.44 109 VAL A C 1
ATOM 761 O O . VAL A 1 109 ? -9.929 7.599 3.817 1.00 95.44 109 VAL A O 1
ATOM 764 N N . TYR A 1 110 ? -8.059 7.167 4.993 1.00 92.44 110 TYR A N 1
ATOM 765 C CA . TYR A 1 110 ? -8.483 7.792 6.246 1.00 92.44 110 TYR A CA 1
ATOM 766 C C . TYR A 1 110 ? -7.424 8.781 6.727 1.00 92.44 110 TYR A C 1
ATOM 768 O O . TYR A 1 110 ? -6.290 8.393 7.016 1.00 92.44 110 TYR A O 1
ATOM 776 N N . THR A 1 111 ? -7.800 10.051 6.836 1.00 88.94 111 THR A N 1
ATOM 777 C CA . THR A 1 111 ? -6.913 11.100 7.348 1.00 88.94 111 THR A CA 1
ATOM 778 C C . THR A 1 111 ? -6.962 11.159 8.876 1.00 88.94 111 THR A C 1
ATOM 780 O O . THR A 1 111 ? -7.883 10.627 9.516 1.00 88.94 111 THR A O 1
ATOM 783 N N . GLN A 1 112 ? -5.966 11.818 9.472 1.00 83.25 112 GLN A N 1
ATOM 784 C CA . GLN A 1 112 ? -5.924 12.054 10.917 1.00 83.25 112 GLN A CA 1
ATOM 785 C C . GLN A 1 112 ? -7.049 12.983 11.391 1.00 83.25 112 GLN A C 1
ATOM 787 O O . GLN A 1 112 ? -7.591 12.773 12.475 1.00 83.25 112 GLN A O 1
ATOM 792 N N . ASP A 1 113 ? -7.472 13.921 10.539 1.00 83.56 113 ASP A N 1
ATOM 793 C CA . ASP A 1 113 ? -8.586 14.845 10.801 1.00 83.56 113 ASP A CA 1
ATOM 794 C C . ASP A 1 113 ? -9.955 14.152 10.848 1.00 83.56 113 ASP A C 1
ATOM 796 O O . ASP A 1 113 ? -10.956 14.737 11.259 1.00 83.56 113 ASP A O 1
ATOM 800 N N . GLY A 1 114 ? -10.009 12.877 10.459 1.00 83.12 114 GLY A N 1
ATOM 801 C CA . GLY A 1 114 ? -11.216 12.067 10.512 1.00 83.12 114 GLY A CA 1
ATOM 802 C C . GLY A 1 114 ? -11.900 11.883 9.164 1.00 83.12 114 GLY A C 1
ATOM 803 O O . GLY A 1 114 ? -12.761 11.002 9.079 1.00 83.12 114 GLY A O 1
ATOM 804 N N . ASP A 1 115 ? -11.480 12.614 8.129 1.00 88.62 115 ASP A N 1
ATOM 805 C CA . ASP A 1 115 ? -11.997 12.448 6.774 1.00 88.62 115 ASP A CA 1
ATOM 806 C C . ASP A 1 115 ? -11.705 11.045 6.247 1.00 88.62 115 ASP A C 1
ATOM 808 O O . ASP A 1 115 ? -10.701 10.400 6.577 1.00 88.62 115 ASP A O 1
ATOM 812 N N . SER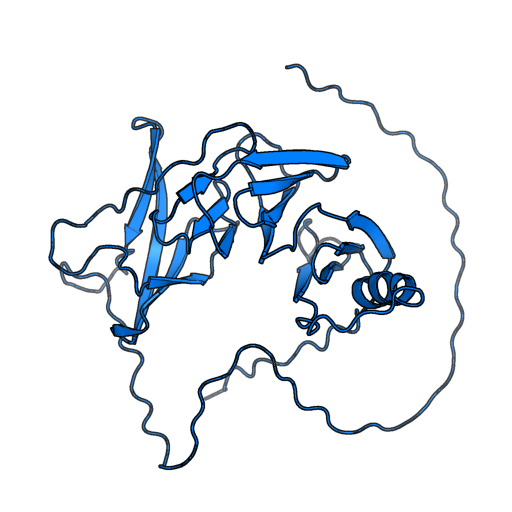 A 1 116 ? -12.624 10.552 5.421 1.00 90.94 116 SER A N 1
ATOM 813 C CA . SER A 1 116 ? -12.461 9.266 4.763 1.00 90.94 116 SER A CA 1
ATOM 814 C C . SER A 1 116 ? -12.980 9.297 3.339 1.00 90.94 116 SER A C 1
ATOM 816 O O . SER A 1 116 ? -14.009 9.912 3.058 1.00 90.94 116 SER A O 1
ATOM 818 N N . HIS A 1 117 ? -12.271 8.609 2.455 1.00 92.25 117 HIS A N 1
ATOM 819 C CA . HIS A 1 117 ? -12.615 8.477 1.049 1.00 92.25 117 HIS A CA 1
ATOM 820 C C . HIS A 1 117 ? -12.431 7.024 0.609 1.00 92.25 117 HIS A C 1
ATOM 822 O O . HIS A 1 117 ? -11.526 6.338 1.079 1.00 92.25 117 HIS A O 1
ATOM 828 N N . ALA A 1 118 ? -13.281 6.547 -0.298 1.00 95.50 118 ALA A N 1
ATOM 829 C CA . ALA A 1 118 ? -13.136 5.235 -0.914 1.00 95.50 118 ALA A CA 1
ATOM 830 C C . ALA A 1 118 ? -12.757 5.416 -2.384 1.00 95.50 118 ALA A C 1
ATOM 832 O O . ALA A 1 118 ? -13.521 5.980 -3.164 1.00 95.50 118 ALA A O 1
ATOM 833 N N . VAL A 1 119 ? -11.578 4.931 -2.762 1.00 96.50 119 VAL A N 1
ATOM 834 C CA . VAL A 1 119 ? -11.080 4.972 -4.137 1.00 96.50 119 VAL A CA 1
ATOM 835 C C . VAL A 1 119 ? -11.462 3.662 -4.827 1.00 96.50 119 VAL A C 1
ATOM 837 O O . VAL A 1 119 ? -10.991 2.607 -4.395 1.00 96.50 119 VAL A O 1
ATOM 840 N N . PRO A 1 120 ? -12.311 3.673 -5.869 1.00 96.56 120 PRO A N 1
ATOM 841 C CA . PRO A 1 120 ? -12.587 2.468 -6.643 1.00 96.56 120 PRO A CA 1
ATOM 842 C C . PRO A 1 120 ? -11.321 2.027 -7.387 1.00 96.56 120 PRO A C 1
ATOM 844 O O . PRO A 1 120 ? -10.624 2.849 -7.982 1.00 96.56 120 PRO A O 1
ATOM 847 N N . LEU A 1 121 ? -11.017 0.730 -7.352 1.00 96.62 121 LEU A N 1
ATOM 848 C CA . LEU A 1 121 ? -9.841 0.162 -8.010 1.00 96.62 121 LEU A CA 1
ATOM 849 C C . LEU A 1 121 ? -10.249 -0.575 -9.293 1.00 96.62 121 LEU A C 1
ATOM 851 O O . LEU A 1 121 ? -11.294 -1.227 -9.309 1.00 96.62 121 LEU A O 1
ATOM 855 N N . PRO A 1 122 ? -9.418 -0.542 -10.352 1.00 94.50 122 PRO A N 1
ATOM 856 C CA . PRO A 1 122 ? -9.719 -1.232 -11.608 1.00 94.50 122 PRO A CA 1
ATOM 857 C C . PRO A 1 122 ? -9.669 -2.765 -11.490 1.00 94.50 122 PRO A C 1
ATOM 859 O O . PRO A 1 122 ? -10.197 -3.458 -12.352 1.00 94.50 122 PRO A O 1
ATOM 862 N N . GLY A 1 123 ? -9.081 -3.303 -10.414 1.00 93.06 123 GLY A N 1
ATOM 863 C CA . GLY A 1 123 ? -8.946 -4.738 -10.192 1.00 93.06 123 GLY A CA 1
ATOM 864 C C . GLY A 1 123 ? -8.911 -5.133 -8.716 1.00 93.06 123 GLY A C 1
ATOM 865 O O . GLY A 1 123 ? -8.847 -4.298 -7.812 1.00 93.06 123 GLY A O 1
ATOM 866 N N . ALA A 1 124 ? -8.937 -6.443 -8.474 1.00 93.88 124 ALA A N 1
ATOM 867 C CA . ALA A 1 124 ? -8.834 -7.035 -7.143 1.00 93.88 124 ALA A CA 1
ATOM 868 C C . ALA A 1 124 ? -7.365 -7.156 -6.703 1.00 93.88 124 ALA A C 1
ATOM 870 O O . ALA A 1 124 ? -6.780 -8.237 -6.728 1.00 93.88 124 ALA A O 1
ATOM 871 N N . PHE A 1 125 ? -6.753 -6.028 -6.342 1.00 95.88 125 PHE A N 1
ATOM 872 C CA . PHE A 1 125 ? -5.398 -6.008 -5.789 1.00 95.88 125 PHE A CA 1
ATOM 873 C C . PHE A 1 125 ? -5.354 -6.667 -4.407 1.00 95.88 125 PHE A C 1
ATOM 875 O O . PHE A 1 125 ? -6.310 -6.590 -3.635 1.00 95.88 125 PHE A O 1
ATOM 882 N N . THR A 1 126 ? -4.219 -7.281 -4.081 1.00 95.12 126 THR A N 1
ATOM 883 C CA . THR A 1 126 ? -4.000 -7.974 -2.799 1.00 95.12 126 THR A CA 1
ATOM 884 C C . THR A 1 126 ? -2.802 -7.436 -2.024 1.00 95.12 126 THR A C 1
ATOM 886 O O . THR A 1 126 ? -2.628 -7.782 -0.861 1.00 95.12 126 THR A O 1
ATOM 889 N N . GLY A 1 127 ? -1.949 -6.631 -2.659 1.00 95.19 127 GLY A N 1
ATOM 890 C CA . GLY A 1 127 ? -0.773 -6.026 -2.043 1.00 95.19 127 GLY A CA 1
ATOM 891 C C . GLY A 1 127 ? -0.855 -4.507 -2.058 1.00 95.19 127 GLY A C 1
ATOM 892 O O . GLY A 1 127 ? -1.263 -3.921 -3.062 1.00 95.19 127 GLY A O 1
ATOM 893 N N . LEU A 1 128 ? -0.424 -3.896 -0.957 1.00 95.94 128 LEU A N 1
ATOM 894 C CA . LEU A 1 128 ? -0.387 -2.456 -0.738 1.00 95.94 128 LEU A CA 1
ATOM 895 C C . LEU A 1 128 ? 0.989 -2.079 -0.189 1.00 95.94 128 LEU A C 1
ATOM 897 O O . LEU A 1 128 ? 1.419 -2.638 0.817 1.00 95.94 128 LEU A O 1
ATOM 901 N N . TRP A 1 129 ? 1.664 -1.142 -0.851 1.00 96.38 129 TRP A N 1
ATOM 902 C CA . TRP A 1 129 ? 3.059 -0.805 -0.575 1.00 96.38 129 TRP A CA 1
ATOM 903 C C . TRP A 1 129 ? 3.236 0.715 -0.538 1.00 96.38 129 TRP A C 1
ATOM 905 O O . TRP A 1 129 ? 3.078 1.365 -1.575 1.00 96.38 129 TRP A O 1
ATOM 915 N N . PRO A 1 130 ? 3.530 1.307 0.630 1.00 94.94 130 PRO A N 1
ATOM 916 C CA . PRO A 1 130 ? 3.696 2.748 0.742 1.00 94.94 130 PRO A CA 1
ATOM 917 C C . PRO A 1 130 ? 5.001 3.197 0.070 1.00 94.94 130 PRO A C 1
ATOM 919 O O . PRO A 1 130 ? 6.026 2.512 0.172 1.00 94.94 130 PRO A O 1
ATOM 922 N N . LEU A 1 131 ? 4.946 4.341 -0.614 1.00 94.31 131 LEU A N 1
ATOM 923 C CA . LEU A 1 131 ? 6.039 4.965 -1.365 1.00 94.31 131 LEU A CA 1
ATOM 924 C C . LEU A 1 131 ? 6.106 6.474 -1.072 1.00 94.31 131 LEU A C 1
ATOM 926 O O . LEU A 1 131 ? 5.105 7.047 -0.641 1.00 94.31 131 LEU A O 1
ATOM 930 N N . PRO A 1 132 ? 7.231 7.157 -1.359 1.00 91.25 132 PRO A N 1
ATOM 931 C CA . PRO A 1 132 ? 7.323 8.610 -1.178 1.00 91.25 132 PRO A CA 1
ATOM 932 C C . PRO A 1 132 ? 6.296 9.398 -2.010 1.00 91.25 132 PRO A C 1
ATOM 934 O O . PRO A 1 132 ? 5.836 10.462 -1.612 1.00 91.25 132 PRO A O 1
ATOM 937 N N . GLN A 1 133 ? 5.948 8.884 -3.191 1.00 89.06 133 GLN A N 1
ATOM 938 C CA . GLN A 1 133 ? 5.028 9.517 -4.137 1.00 89.06 133 GLN A CA 1
ATOM 939 C C . GLN A 1 133 ? 3.575 9.030 -4.038 1.00 89.06 133 GLN A C 1
ATOM 941 O O . GLN A 1 133 ? 2.771 9.433 -4.871 1.00 89.06 133 GLN A O 1
ATOM 946 N N . GLY A 1 134 ? 3.229 8.150 -3.095 1.00 94.12 134 GLY A N 1
ATOM 947 C CA . GLY A 1 134 ? 1.880 7.588 -3.004 1.00 94.12 134 GLY A CA 1
ATOM 948 C C . GLY A 1 134 ? 1.874 6.136 -2.544 1.00 94.12 134 GLY A C 1
ATOM 949 O O . GLY A 1 134 ? 2.638 5.733 -1.667 1.00 94.12 134 GLY A O 1
ATOM 950 N N . VAL A 1 135 ? 1.017 5.323 -3.159 1.00 95.69 135 VAL A N 1
ATOM 951 C CA . VAL A 1 135 ? 0.877 3.903 -2.815 1.00 95.69 135 VAL A CA 1
ATOM 952 C C . VAL A 1 135 ? 0.891 3.019 -4.054 1.00 95.69 135 VAL A C 1
ATOM 954 O O . VAL A 1 135 ? 0.178 3.270 -5.024 1.00 95.69 135 VAL A O 1
ATOM 957 N N . LEU A 1 136 ? 1.706 1.966 -4.010 1.00 96.31 136 LEU A N 1
ATOM 958 C CA . LEU A 1 136 ? 1.772 0.934 -5.036 1.00 96.31 136 LEU A CA 1
ATOM 959 C C . LEU A 1 136 ? 0.834 -0.228 -4.686 1.00 96.31 136 LEU A C 1
ATOM 961 O O . LEU A 1 136 ? 0.850 -0.767 -3.578 1.00 96.31 136 LEU A O 1
ATOM 965 N N . LEU A 1 137 ? 0.045 -0.636 -5.671 1.00 96.81 137 LEU A N 1
ATOM 966 C CA . LEU A 1 137 ? -0.934 -1.710 -5.627 1.00 96.81 137 LEU A CA 1
ATOM 967 C C . LEU A 1 137 ? -0.448 -2.875 -6.490 1.00 96.81 137 LEU A C 1
ATOM 969 O O . LEU A 1 137 ? -0.009 -2.687 -7.624 1.00 96.81 137 LEU A O 1
ATOM 973 N N . THR A 1 138 ? -0.515 -4.093 -5.954 1.00 95.75 138 THR A N 1
ATOM 974 C CA . THR A 1 138 ? -0.016 -5.300 -6.639 1.00 95.75 138 THR A CA 1
ATOM 975 C C . THR A 1 138 ? -0.937 -6.500 -6.438 1.00 95.75 138 THR A C 1
ATOM 977 O O . THR A 1 138 ? -1.800 -6.506 -5.557 1.00 95.75 138 THR A O 1
ATOM 980 N N . GLY A 1 139 ? -0.751 -7.537 -7.258 1.00 92.12 139 GLY A N 1
ATOM 981 C CA . GLY A 1 139 ? -1.424 -8.827 -7.086 1.00 92.12 139 GLY A CA 1
ATOM 982 C C . GLY A 1 139 ? -2.817 -8.938 -7.707 1.00 92.12 139 GLY A C 1
ATOM 983 O O . GLY A 1 139 ? -3.513 -9.902 -7.411 1.00 92.12 139 GLY A O 1
ATOM 984 N N . ALA A 1 140 ? -3.216 -8.006 -8.575 1.00 91.88 140 ALA A N 1
ATOM 985 C CA . ALA A 1 140 ? -4.418 -8.157 -9.391 1.00 91.88 140 ALA A CA 1
ATOM 986 C C . ALA A 1 140 ? -4.096 -8.997 -10.647 1.00 91.88 140 ALA A C 1
ATOM 988 O O . ALA A 1 140 ? -3.275 -8.567 -11.440 1.00 91.88 140 ALA A O 1
ATOM 989 N N . PRO A 1 141 ? -4.719 -10.165 -10.896 1.00 84.94 141 PRO A N 1
ATOM 990 C CA . PRO A 1 141 ? -4.333 -11.029 -12.024 1.00 84.94 141 PRO A CA 1
ATOM 991 C C . PRO A 1 141 ? -4.508 -10.410 -13.419 1.00 84.94 141 PRO A C 1
ATOM 993 O O . PRO A 1 141 ? -3.784 -10.757 -14.341 1.00 84.94 141 PRO A O 1
ATOM 996 N N . ALA A 1 142 ? -5.484 -9.513 -13.580 1.00 86.50 142 ALA A N 1
ATOM 997 C CA . ALA A 1 142 ? -5.781 -8.856 -14.854 1.00 86.50 142 ALA A CA 1
ATOM 998 C C . ALA A 1 142 ? -5.000 -7.547 -15.067 1.00 86.50 142 ALA A C 1
ATOM 1000 O O . ALA A 1 142 ? -5.120 -6.945 -16.131 1.00 86.50 142 ALA A O 1
ATOM 1001 N N . HIS A 1 143 ? -4.236 -7.096 -14.066 1.00 86.25 143 HIS A N 1
ATOM 1002 C CA . HIS A 1 143 ? -3.543 -5.810 -14.094 1.00 86.25 143 HIS A CA 1
ATOM 1003 C C . HIS A 1 143 ? -2.096 -5.959 -13.635 1.00 86.25 143 HIS A C 1
ATOM 1005 O O . HIS A 1 143 ? -1.775 -6.734 -12.736 1.00 86.25 143 HIS A O 1
ATOM 1011 N N . GLY A 1 144 ? -1.209 -5.169 -14.229 1.00 88.50 144 GLY A N 1
ATOM 1012 C CA . GLY A 1 144 ? 0.140 -5.013 -13.703 1.00 88.50 144 GLY A CA 1
ATOM 1013 C C . GLY A 1 144 ? 0.161 -4.315 -12.333 1.00 88.50 144 GLY A C 1
ATOM 1014 O O . GLY A 1 144 ? -0.883 -4.008 -11.748 1.00 88.50 144 GLY A O 1
ATOM 1015 N N . PRO A 1 145 ? 1.361 -4.037 -11.799 1.00 92.38 145 PRO A N 1
ATOM 1016 C CA . PRO A 1 145 ? 1.505 -3.093 -10.701 1.00 92.38 145 PRO A CA 1
ATOM 1017 C C . PRO A 1 145 ? 0.894 -1.737 -11.083 1.00 92.38 145 PRO A C 1
ATOM 1019 O O . PRO A 1 145 ? 1.131 -1.210 -12.171 1.00 92.38 145 PRO A O 1
ATOM 1022 N N . CYS A 1 146 ? 0.132 -1.162 -10.161 1.00 94.69 146 CYS A N 1
ATOM 1023 C CA . CYS A 1 146 ? -0.480 0.150 -10.324 1.00 94.69 146 CYS A CA 1
ATOM 1024 C C . CYS A 1 146 ? -0.065 1.077 -9.188 1.00 94.69 146 CYS A C 1
ATOM 1026 O O . CYS A 1 146 ? 0.254 0.615 -8.097 1.00 94.69 146 CYS A O 1
ATOM 1028 N N . ILE A 1 147 ? -0.109 2.383 -9.408 1.00 94.62 147 ILE A N 1
ATOM 1029 C CA . ILE A 1 147 ? 0.188 3.388 -8.394 1.00 94.62 147 ILE A CA 1
ATOM 1030 C C . ILE A 1 147 ? -0.957 4.390 -8.274 1.00 94.62 147 ILE A C 1
ATOM 1032 O O . ILE A 1 147 ? -1.578 4.784 -9.261 1.00 94.62 147 ILE A O 1
ATOM 1036 N N . LEU A 1 148 ? -1.226 4.810 -7.045 1.00 95.25 148 LEU A N 1
ATOM 1037 C CA . LEU A 1 148 ? -2.108 5.923 -6.734 1.00 95.25 148 LEU A CA 1
ATOM 1038 C C . LEU A 1 148 ? -1.265 7.038 -6.110 1.00 95.25 148 LEU A C 1
ATOM 1040 O O . LEU A 1 148 ? -0.740 6.874 -5.008 1.00 95.25 148 LEU A O 1
ATOM 1044 N N . VAL A 1 149 ? -1.119 8.148 -6.835 1.00 93.50 149 VAL A N 1
ATOM 1045 C CA . VAL A 1 149 ? -0.274 9.296 -6.446 1.00 93.50 149 VAL A CA 1
ATOM 1046 C C . VAL A 1 149 ? -1.023 10.267 -5.528 1.00 93.50 149 VAL A C 1
ATOM 1048 O O . VAL A 1 149 ? -0.419 10.918 -4.673 1.00 93.50 149 VAL A O 1
ATOM 1051 N N . HIS A 1 150 ? -2.352 10.309 -5.652 1.00 92.69 150 HIS A N 1
ATOM 1052 C CA . HIS A 1 150 ? -3.236 11.116 -4.821 1.00 92.69 150 HIS A CA 1
ATOM 1053 C C . HIS A 1 150 ? -4.606 10.429 -4.637 1.00 92.69 150 HIS A C 1
ATOM 1055 O O . HIS A 1 150 ? -5.110 9.849 -5.597 1.00 92.69 150 HIS A O 1
ATOM 1061 N N . PRO A 1 151 ? -5.268 10.512 -3.463 1.00 92.44 151 PRO A N 1
ATOM 1062 C CA . PRO A 1 151 ? -6.539 9.817 -3.206 1.00 92.44 151 PRO A CA 1
ATOM 1063 C C . PRO A 1 151 ? -7.711 10.222 -4.110 1.00 92.44 151 PRO A C 1
ATOM 1065 O O . PRO A 1 151 ? -8.685 9.484 -4.214 1.00 92.44 151 PRO A O 1
ATOM 1068 N N . LEU A 1 152 ? -7.640 11.405 -4.726 1.00 92.25 152 LEU A N 1
ATOM 1069 C CA . LEU A 1 152 ? -8.663 11.924 -5.646 1.00 92.25 152 LEU A CA 1
ATOM 1070 C C . LEU A 1 152 ? -8.305 11.729 -7.127 1.00 92.25 152 LEU A C 1
ATOM 1072 O O . LEU A 1 152 ? -9.060 12.158 -7.997 1.00 92.25 152 LEU A O 1
ATOM 1076 N N . GLU A 1 153 ? -7.155 11.126 -7.422 1.00 92.38 153 GLU A N 1
ATOM 1077 C CA . GLU A 1 153 ? -6.728 10.834 -8.790 1.00 92.38 153 GLU A CA 1
ATOM 1078 C C . GLU A 1 153 ? -7.085 9.403 -9.199 1.00 92.38 153 GLU A C 1
ATOM 1080 O O . GLU A 1 153 ? -7.372 8.536 -8.372 1.00 92.38 153 GLU A O 1
ATOM 1085 N N . ALA A 1 154 ? -7.064 9.151 -10.508 1.00 92.62 154 ALA A N 1
ATOM 1086 C CA . ALA A 1 154 ? -7.196 7.802 -11.033 1.00 92.62 154 ALA A CA 1
ATOM 1087 C C . ALA A 1 154 ? -5.938 6.976 -10.729 1.00 92.62 154 ALA A C 1
ATOM 1089 O O . ALA A 1 154 ? -4.815 7.480 -10.741 1.00 92.62 154 ALA A O 1
ATOM 1090 N N . VAL A 1 155 ? -6.140 5.679 -10.508 1.00 94.38 155 VAL A N 1
ATOM 1091 C CA . VAL A 1 155 ? -5.055 4.702 -10.407 1.00 94.38 155 VAL A CA 1
ATOM 1092 C C . VAL A 1 155 ? -4.343 4.604 -11.758 1.00 94.38 155 VAL A C 1
ATOM 1094 O O . VAL A 1 155 ? -4.994 4.448 -12.791 1.00 94.38 155 VAL A O 1
ATOM 1097 N N . GLN A 1 156 ? -3.015 4.681 -11.746 1.00 93.19 156 GLN A N 1
ATOM 1098 C CA . GLN A 1 156 ? -2.171 4.646 -12.941 1.00 93.19 156 GLN A CA 1
ATOM 1099 C C . GLN A 1 156 ? -1.435 3.310 -13.023 1.00 93.19 156 GLN A C 1
ATOM 1101 O O . GLN A 1 156 ? -0.973 2.789 -12.008 1.00 93.19 156 GLN A O 1
ATOM 1106 N N . GLU A 1 157 ? -1.297 2.745 -14.219 1.00 91.06 157 GLU A N 1
ATOM 1107 C CA . GLU A 1 157 ? -0.413 1.596 -14.425 1.00 91.06 157 GLU A CA 1
ATOM 1108 C C . GLU A 1 157 ? 1.050 2.038 -14.361 1.00 91.06 157 GLU A C 1
ATOM 1110 O O . GLU A 1 157 ? 1.412 3.135 -14.790 1.00 91.06 157 GLU A O 1
ATOM 1115 N N . VAL A 1 158 ? 1.895 1.190 -13.782 1.00 90.38 158 VAL A N 1
ATOM 1116 C CA . VAL A 1 158 ? 3.326 1.461 -13.676 1.00 90.38 158 VAL A CA 1
ATOM 1117 C C . VAL A 1 158 ? 4.023 1.040 -14.963 1.00 90.38 158 VAL A C 1
ATOM 1119 O O . VAL A 1 158 ? 3.938 -0.119 -15.374 1.00 90.38 158 VAL A O 1
ATOM 1122 N N . GLU A 1 159 ? 4.782 1.957 -15.564 1.00 87.44 159 GLU A N 1
ATOM 1123 C CA . GLU A 1 159 ? 5.606 1.628 -16.723 1.00 87.44 159 GLU A CA 1
ATOM 1124 C C . GLU A 1 159 ? 6.952 1.046 -16.278 1.00 87.44 159 GLU A C 1
ATOM 1126 O O . GLU A 1 159 ? 7.710 1.646 -15.508 1.00 87.44 159 GLU A O 1
ATOM 1131 N N . MET A 1 160 ? 7.273 -0.138 -16.794 1.00 82.88 160 MET A N 1
ATOM 1132 C CA . MET A 1 160 ? 8.543 -0.803 -16.524 1.00 82.88 160 MET A CA 1
ATOM 1133 C C . MET A 1 160 ? 9.601 -0.341 -17.527 1.00 82.88 160 MET A C 1
ATOM 1135 O O . MET A 1 160 ? 9.699 -0.855 -18.645 1.00 82.88 160 MET A O 1
ATOM 1139 N N . ALA A 1 161 ? 10.436 0.613 -17.121 1.00 72.19 161 ALA A N 1
ATOM 1140 C CA . ALA A 1 161 ? 11.509 1.113 -17.968 1.00 72.19 161 ALA A CA 1
ATOM 1141 C C . ALA A 1 161 ? 12.631 0.060 -18.091 1.00 72.19 161 ALA A C 1
ATOM 1143 O O . ALA A 1 161 ? 13.283 -0.291 -17.107 1.00 72.19 161 ALA A O 1
ATOM 1144 N N . GLY A 1 162 ? 12.885 -0.437 -19.311 1.00 61.81 162 GLY A N 1
ATOM 1145 C CA . GLY A 1 162 ? 14.029 -1.319 -19.610 1.00 61.81 162 GLY A CA 1
ATOM 1146 C C . GLY A 1 162 ? 13.720 -2.692 -20.225 1.00 61.81 162 GLY A C 1
ATOM 1147 O O . GLY A 1 162 ? 14.630 -3.515 -20.341 1.00 61.81 162 GLY A O 1
ATOM 1148 N N . GLY A 1 163 ? 12.485 -2.949 -20.665 1.00 51.91 163 GLY A N 1
ATOM 1149 C CA . GLY A 1 163 ? 12.027 -4.243 -21.204 1.00 51.91 163 GLY A CA 1
ATOM 1150 C C . GLY A 1 163 ? 12.500 -4.647 -22.612 1.00 51.91 163 GLY A C 1
ATOM 1151 O O . GLY A 1 163 ? 11.943 -5.577 -23.183 1.00 51.91 163 GLY A O 1
ATOM 1152 N N . GLY A 1 164 ? 13.512 -3.997 -23.198 1.00 46.09 164 GLY A N 1
ATOM 1153 C CA . GLY A 1 164 ? 14.002 -4.340 -24.547 1.00 46.09 164 GLY A CA 1
ATOM 1154 C C . GLY A 1 164 ? 14.847 -5.624 -24.626 1.00 46.09 164 GLY A C 1
ATOM 1155 O O . GLY A 1 164 ? 15.139 -6.106 -25.716 1.00 46.09 164 GLY A O 1
ATOM 1156 N N . GLY A 1 165 ? 15.259 -6.184 -23.484 1.00 50.91 165 GLY A N 1
ATOM 1157 C CA . GLY A 1 165 ? 16.001 -7.444 -23.399 1.00 50.91 165 GLY A CA 1
ATOM 1158 C C . GLY A 1 165 ? 15.214 -8.498 -22.624 1.00 50.91 165 GLY A C 1
ATOM 1159 O O . GLY A 1 165 ? 14.575 -8.169 -21.628 1.00 50.91 165 GLY A O 1
ATOM 1160 N N . ALA A 1 166 ? 15.305 -9.760 -23.057 1.00 46.03 166 ALA A N 1
ATOM 1161 C CA . ALA A 1 166 ? 14.512 -10.931 -22.645 1.00 46.03 166 ALA A CA 1
ATOM 1162 C C . ALA A 1 166 ? 14.554 -11.350 -21.146 1.00 46.03 166 ALA A C 1
ATOM 1164 O O . ALA A 1 166 ? 14.386 -12.522 -20.826 1.00 46.03 166 ALA A O 1
ATOM 1165 N N . GLY A 1 167 ? 14.790 -10.440 -20.199 1.00 51.44 167 GLY A N 1
ATOM 1166 C CA . GLY A 1 167 ? 14.786 -10.759 -18.769 1.00 51.44 167 GLY A CA 1
ATOM 1167 C C . GLY A 1 167 ? 14.802 -9.566 -17.811 1.00 51.44 167 GLY A C 1
ATOM 1168 O O . GLY A 1 167 ? 15.305 -9.729 -16.700 1.00 51.44 167 GLY A O 1
ATOM 1169 N N . GLY A 1 168 ? 14.331 -8.385 -18.235 1.00 55.84 168 GLY A N 1
ATOM 1170 C CA . GLY A 1 168 ? 14.342 -7.151 -17.428 1.00 55.84 168 GLY A CA 1
ATOM 1171 C C . GLY A 1 168 ? 12.975 -6.617 -16.977 1.00 55.84 168 GLY A C 1
ATOM 1172 O O . GLY A 1 168 ? 12.938 -5.570 -16.341 1.00 55.84 168 GLY A O 1
ATOM 1173 N N . GLY A 1 169 ? 11.871 -7.288 -17.319 1.00 69.06 169 GLY A N 1
ATOM 1174 C CA . GLY A 1 169 ? 10.516 -6.868 -16.942 1.00 69.06 169 GLY A CA 1
ATOM 1175 C C . GLY A 1 169 ? 10.067 -7.420 -15.588 1.00 69.06 169 GLY A C 1
ATOM 1176 O O . GLY A 1 169 ? 10.605 -8.420 -15.113 1.00 69.06 169 GLY A O 1
ATOM 1177 N N . TRP A 1 170 ? 9.071 -6.765 -14.987 1.00 80.06 170 TRP A N 1
ATOM 1178 C CA . TRP A 1 170 ? 8.297 -7.317 -13.875 1.00 80.06 170 TRP A CA 1
ATOM 1179 C C . TRP A 1 170 ? 7.490 -8.503 -14.413 1.00 80.06 170 TRP A C 1
ATOM 1181 O O . TRP A 1 170 ? 6.591 -8.307 -15.226 1.00 80.06 170 TRP A O 1
ATOM 1191 N N . ASP A 1 171 ? 7.849 -9.726 -14.033 1.00 83.12 171 ASP A N 1
ATOM 1192 C CA . ASP A 1 171 ? 7.108 -10.926 -14.437 1.00 83.12 171 ASP A CA 1
ATOM 1193 C C . ASP A 1 171 ? 6.052 -11.320 -13.389 1.00 83.12 171 ASP A C 1
ATOM 1195 O O . ASP A 1 171 ? 6.007 -10.773 -12.289 1.00 83.12 171 ASP A O 1
ATOM 1199 N N . GLU A 1 172 ? 5.174 -12.266 -13.724 1.00 85.19 172 GLU A N 1
ATOM 1200 C CA . GLU A 1 172 ? 4.078 -12.707 -12.842 1.00 85.19 172 GLU A CA 1
ATOM 1201 C C . GLU A 1 172 ? 4.562 -13.350 -11.522 1.00 85.19 172 GLU A C 1
ATOM 1203 O O . GLU A 1 172 ? 3.806 -13.430 -10.544 1.00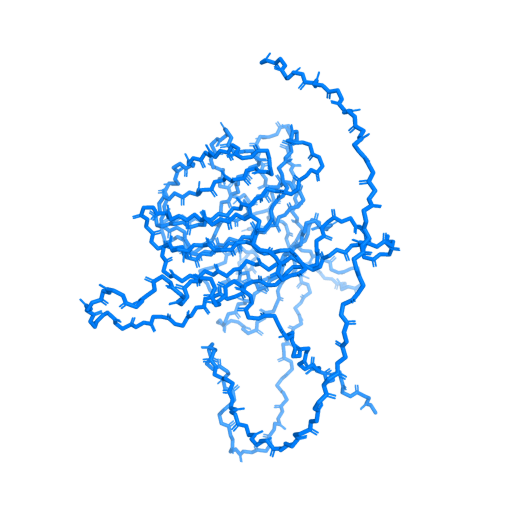 85.19 172 GLU A O 1
ATOM 1208 N N . ASP A 1 173 ? 5.826 -13.788 -11.478 1.00 89.69 173 ASP A N 1
ATOM 1209 C CA . ASP A 1 173 ? 6.475 -14.397 -10.317 1.00 89.69 173 ASP A CA 1
ATOM 1210 C C . ASP A 1 173 ? 7.195 -13.361 -9.426 1.00 89.69 173 ASP A C 1
ATOM 1212 O O . ASP A 1 173 ? 7.603 -13.703 -8.308 1.00 89.69 173 ASP A O 1
ATOM 1216 N N . GLU A 1 174 ? 7.346 -12.106 -9.874 1.00 91.25 174 GLU A N 1
ATOM 1217 C CA . GLU A 1 174 ? 7.906 -11.001 -9.087 1.00 91.25 174 GLU A CA 1
ATOM 1218 C C . GLU A 1 174 ? 6.892 -10.504 -8.045 1.00 91.25 174 GLU A C 1
ATOM 1220 O O . GLU A 1 174 ? 5.832 -9.945 -8.352 1.00 91.25 174 GLU A O 1
ATOM 1225 N N . ARG A 1 175 ? 7.248 -10.657 -6.768 1.00 93.69 175 ARG A N 1
ATOM 1226 C CA . ARG A 1 175 ? 6.464 -10.173 -5.626 1.00 93.69 175 ARG A CA 1
ATOM 1227 C C . ARG A 1 175 ? 7.237 -9.104 -4.887 1.00 93.69 175 ARG A C 1
ATOM 1229 O O . ARG A 1 175 ? 8.389 -9.324 -4.535 1.00 93.69 175 ARG A O 1
ATOM 1236 N N . VAL A 1 176 ? 6.609 -7.966 -4.611 1.00 95.00 176 VAL A N 1
ATOM 1237 C CA . VAL A 1 176 ? 7.207 -6.966 -3.719 1.00 95.00 176 VAL A CA 1
ATOM 1238 C C . VAL A 1 176 ? 7.361 -7.590 -2.335 1.00 95.00 176 VAL A C 1
ATOM 1240 O O . VAL A 1 176 ? 6.457 -8.263 -1.844 1.00 95.00 176 VAL A O 1
ATOM 1243 N N . VAL A 1 177 ? 8.532 -7.406 -1.737 1.00 95.75 177 VAL A N 1
ATOM 1244 C CA . VAL A 1 177 ? 8.848 -7.863 -0.377 1.00 95.75 177 VAL A CA 1
ATOM 1245 C C . VAL A 1 177 ? 9.194 -6.703 0.545 1.00 95.75 177 VAL A C 1
ATOM 1247 O O . VAL A 1 177 ? 9.163 -6.865 1.761 1.00 95.75 177 VAL A O 1
ATOM 1250 N N . TRP A 1 178 ? 9.515 -5.535 -0.019 1.00 95.06 178 TRP A N 1
ATOM 1251 C CA . TRP A 1 178 ? 9.803 -4.335 0.750 1.00 95.06 178 TRP A CA 1
ATOM 1252 C C . TRP A 1 178 ? 9.569 -3.064 -0.074 1.00 95.06 178 TRP A C 1
ATOM 1254 O O . TRP A 1 178 ? 9.894 -3.012 -1.264 1.00 95.06 178 TRP A O 1
ATOM 1264 N N . SER A 1 179 ? 9.061 -2.032 0.591 1.00 94.38 179 SER A N 1
ATOM 1265 C CA . SER A 1 179 ? 9.038 -0.642 0.138 1.00 94.38 179 SER A CA 1
ATOM 1266 C C . SER A 1 179 ? 9.181 0.277 1.355 1.00 94.38 179 SER A C 1
ATOM 1268 O O . SER A 1 179 ? 9.039 -0.173 2.495 1.00 94.38 179 SER A O 1
ATOM 1270 N N . GLY A 1 180 ? 9.449 1.562 1.133 1.00 88.44 180 GLY A N 1
ATOM 1271 C CA . GLY A 1 180 ? 9.506 2.553 2.204 1.00 88.44 180 GLY A CA 1
ATOM 1272 C C . GLY A 1 180 ? 9.069 3.930 1.723 1.00 88.44 180 GLY A C 1
ATOM 1273 O O . GLY A 1 180 ? 9.209 4.247 0.549 1.00 88.44 180 GLY A O 1
ATOM 1274 N N . VAL A 1 181 ? 8.555 4.755 2.636 1.00 89.19 181 VAL A N 1
ATOM 1275 C CA . VAL A 1 181 ? 8.139 6.142 2.340 1.00 89.19 181 VAL A CA 1
ATOM 1276 C C . VAL A 1 181 ? 9.309 7.124 2.284 1.00 89.19 181 VAL A C 1
ATOM 1278 O O . VAL A 1 181 ? 9.169 8.211 1.740 1.00 89.19 181 VAL A O 1
ATOM 1281 N N . GLU A 1 182 ? 10.462 6.750 2.839 1.00 88.69 182 GLU A N 1
ATOM 1282 C CA . GLU A 1 182 ? 11.637 7.625 2.936 1.00 88.69 182 GLU A CA 1
ATOM 1283 C C . GLU A 1 182 ? 12.521 7.577 1.689 1.00 88.69 182 GLU A C 1
ATOM 1285 O O . GLU A 1 182 ? 13.249 8.524 1.396 1.00 88.69 182 GLU A O 1
ATOM 1290 N N . VAL A 1 183 ? 12.479 6.465 0.951 1.00 91.56 183 VAL A N 1
ATOM 1291 C CA . VAL A 1 183 ? 13.327 6.252 -0.220 1.00 91.56 183 VAL A CA 1
ATOM 1292 C C . VAL A 1 183 ? 12.500 5.764 -1.404 1.00 91.56 183 VAL A C 1
ATOM 1294 O O . VAL A 1 183 ? 11.613 4.931 -1.232 1.00 91.56 183 VAL A O 1
ATOM 1297 N N . PRO A 1 184 ? 12.797 6.220 -2.630 1.00 92.12 184 PRO A N 1
ATOM 1298 C CA . PRO A 1 184 ? 12.049 5.845 -3.826 1.00 92.12 184 PRO A CA 1
ATOM 1299 C C . PRO A 1 184 ? 12.507 4.481 -4.366 1.00 92.12 184 PRO A C 1
ATOM 1301 O O . PRO A 1 184 ? 12.780 4.334 -5.560 1.00 92.12 184 PRO A O 1
ATOM 1304 N N . TYR A 1 185 ? 12.639 3.486 -3.485 1.00 92.94 185 TYR A N 1
ATOM 1305 C CA . TYR A 1 185 ? 13.079 2.140 -3.833 1.00 92.94 185 TYR A CA 1
ATOM 1306 C C . TYR A 1 185 ? 12.067 1.090 -3.389 1.00 92.94 185 TYR A C 1
ATOM 1308 O O . TYR A 1 185 ? 11.464 1.195 -2.323 1.00 92.94 185 TYR A O 1
ATOM 1316 N N . LEU A 1 186 ? 11.940 0.038 -4.192 1.00 94.25 186 LEU A N 1
ATOM 1317 C CA . LEU A 1 186 ? 11.229 -1.181 -3.818 1.00 94.25 186 LEU A CA 1
ATOM 1318 C C . LEU A 1 186 ? 12.132 -2.393 -4.041 1.00 94.25 186 LEU A C 1
ATOM 1320 O O . LEU A 1 186 ? 13.008 -2.382 -4.912 1.00 94.25 186 LEU A O 1
ATOM 1324 N N . VAL A 1 187 ? 11.901 -3.449 -3.271 1.00 94.81 187 VAL A N 1
ATOM 1325 C CA . VAL A 1 187 ? 12.559 -4.741 -3.459 1.00 94.81 187 VAL A CA 1
ATOM 1326 C C . VAL A 1 187 ? 11.508 -5.767 -3.835 1.00 94.81 187 VAL A C 1
ATOM 1328 O O . VAL A 1 187 ? 10.495 -5.901 -3.146 1.00 94.81 187 VAL A O 1
ATOM 1331 N N . THR A 1 188 ? 11.760 -6.511 -4.907 1.00 94.62 188 THR A N 1
ATOM 1332 C CA . THR A 1 188 ? 10.962 -7.682 -5.271 1.00 94.62 188 THR A CA 1
ATOM 1333 C C . THR A 1 188 ? 11.750 -8.968 -5.086 1.00 94.62 188 THR A C 1
ATOM 1335 O O . THR A 1 188 ? 12.981 -8.977 -5.133 1.00 94.62 188 THR A O 1
ATOM 1338 N N . HIS A 1 189 ? 11.024 -10.059 -4.872 1.00 94.19 189 HIS A N 1
ATOM 1339 C CA . HIS A 1 189 ? 11.512 -11.422 -4.916 1.00 94.19 189 HIS A CA 1
ATOM 1340 C C . HIS A 1 189 ? 10.801 -12.179 -6.033 1.00 94.19 189 HIS A C 1
ATOM 1342 O O . HIS A 1 189 ? 9.573 -12.250 -6.067 1.00 94.19 189 HIS A O 1
ATOM 1348 N N . ASN A 1 190 ? 11.592 -12.805 -6.892 1.00 93.00 190 ASN A N 1
ATOM 1349 C CA . ASN A 1 190 ? 11.114 -13.699 -7.927 1.00 93.00 190 ASN A CA 1
ATOM 1350 C C . ASN A 1 190 ? 11.261 -15.143 -7.463 1.00 93.00 190 ASN A C 1
ATOM 1352 O O . ASN A 1 190 ? 12.384 -15.647 -7.347 1.00 93.00 190 ASN A O 1
ATOM 1356 N N . ALA A 1 191 ? 10.146 -15.825 -7.217 1.00 89.75 191 ALA A N 1
ATOM 1357 C CA . ALA A 1 191 ? 10.190 -17.194 -6.711 1.00 89.75 191 ALA A CA 1
ATOM 1358 C C . ALA A 1 191 ? 10.748 -18.183 -7.749 1.00 89.75 191 ALA A C 1
ATOM 1360 O O . ALA A 1 191 ? 11.540 -19.066 -7.401 1.00 89.75 191 ALA A O 1
ATOM 1361 N N . ARG A 1 192 ? 10.388 -18.007 -9.026 1.00 92.00 192 ARG A N 1
ATOM 1362 C CA . ARG A 1 192 ? 10.825 -18.868 -10.133 1.00 92.00 192 ARG A CA 1
ATOM 1363 C C . ARG A 1 192 ? 12.333 -18.810 -10.342 1.00 92.00 192 ARG A C 1
ATOM 1365 O O . ARG A 1 192 ? 12.975 -19.839 -10.543 1.00 92.00 192 ARG A O 1
ATOM 1372 N N . HIS A 1 193 ? 12.901 -17.613 -10.266 1.00 89.44 193 HIS A N 1
ATOM 1373 C CA . HIS A 1 193 ? 14.328 -17.377 -10.469 1.00 89.44 193 HIS A CA 1
ATOM 1374 C C . HIS A 1 193 ? 15.138 -17.322 -9.167 1.00 89.44 193 HIS A C 1
ATOM 1376 O O . HIS A 1 193 ? 16.361 -17.208 -9.235 1.00 89.44 193 HIS A O 1
ATOM 1382 N N . ARG A 1 194 ? 14.480 -17.414 -8.001 1.00 91.88 194 ARG A N 1
ATOM 1383 C CA . ARG A 1 194 ? 15.081 -17.303 -6.658 1.00 91.88 194 ARG A CA 1
ATOM 1384 C C . ARG A 1 194 ? 16.023 -16.103 -6.539 1.00 91.88 194 ARG A C 1
ATOM 1386 O O . ARG A 1 194 ? 17.173 -16.234 -6.113 1.00 91.88 194 ARG A O 1
ATOM 1393 N N . ARG A 1 195 ? 15.545 -14.935 -6.970 1.00 88.94 195 ARG A N 1
ATOM 1394 C CA . ARG A 1 195 ? 16.334 -13.695 -7.000 1.00 88.94 195 ARG A CA 1
ATOM 1395 C C . ARG A 1 195 ? 15.609 -12.560 -6.302 1.00 88.94 195 ARG A C 1
ATOM 1397 O O . ARG A 1 195 ? 14.383 -12.508 -6.319 1.00 88.94 195 ARG A O 1
ATOM 1404 N N . LEU A 1 196 ? 16.392 -11.639 -5.755 1.00 92.19 196 LEU A N 1
ATOM 1405 C CA . LEU A 1 196 ? 15.918 -10.325 -5.346 1.00 92.19 196 LEU A CA 1
ATOM 1406 C C . LEU A 1 196 ? 16.290 -9.299 -6.416 1.00 92.19 196 LEU A C 1
ATOM 1408 O O . LEU A 1 196 ? 17.366 -9.390 -7.012 1.00 92.19 196 LEU A O 1
ATOM 1412 N N . ALA A 1 197 ? 15.419 -8.323 -6.634 1.00 91.00 197 ALA A N 1
ATOM 1413 C CA . ALA A 1 197 ? 15.693 -7.169 -7.478 1.00 91.00 197 ALA A CA 1
ATOM 1414 C C . ALA A 1 197 ? 15.348 -5.889 -6.719 1.00 91.00 197 ALA A C 1
ATOM 1416 O O . ALA A 1 197 ? 14.352 -5.835 -6.001 1.00 91.00 197 ALA A O 1
ATOM 1417 N N . VAL A 1 198 ? 16.188 -4.867 -6.873 1.00 93.00 198 VAL A N 1
ATOM 1418 C CA . VAL A 1 198 ? 15.929 -3.527 -6.343 1.00 93.00 198 VAL A CA 1
ATOM 1419 C C . VAL A 1 198 ? 15.534 -2.635 -7.502 1.00 93.00 198 VAL A C 1
ATOM 1421 O O . VAL A 1 198 ? 16.210 -2.624 -8.534 1.00 93.00 198 VAL A O 1
ATOM 1424 N N . TRP A 1 199 ? 14.465 -1.873 -7.326 1.00 92.62 199 TRP A N 1
ATOM 1425 C CA . TRP A 1 199 ? 13.950 -0.975 -8.346 1.00 92.62 199 TRP A CA 1
ATOM 1426 C C . TRP A 1 199 ? 13.885 0.440 -7.805 1.00 92.62 199 TRP A C 1
ATOM 1428 O O . TRP A 1 199 ? 13.513 0.647 -6.653 1.00 92.62 199 TRP A O 1
ATOM 1438 N N . SER A 1 200 ? 14.245 1.404 -8.643 1.00 92.00 200 SER A N 1
ATOM 1439 C CA . SER A 1 200 ? 14.011 2.823 -8.403 1.00 92.00 200 SER A CA 1
ATOM 1440 C C . SER A 1 200 ? 12.675 3.235 -8.995 1.00 92.00 200 SER A C 1
ATOM 1442 O O . SER A 1 200 ? 12.369 2.869 -10.133 1.00 92.00 200 SER A O 1
ATOM 1444 N N . ILE A 1 201 ? 11.926 4.040 -8.256 1.00 91.00 201 ILE A N 1
ATOM 1445 C CA . ILE A 1 201 ? 10.631 4.561 -8.677 1.00 91.00 201 ILE A CA 1
ATOM 1446 C C . ILE A 1 201 ? 10.773 6.054 -8.920 1.00 91.00 201 ILE A C 1
ATOM 1448 O O . ILE A 1 201 ? 11.112 6.805 -8.007 1.00 91.00 201 ILE A O 1
ATOM 1452 N N . SER A 1 202 ? 10.490 6.502 -10.133 1.00 88.56 202 SER A N 1
ATOM 1453 C CA . SER A 1 202 ? 10.524 7.920 -10.479 1.00 88.56 202 SER A CA 1
ATOM 1454 C C . SER A 1 202 ? 9.192 8.355 -11.067 1.00 88.56 202 SER A C 1
ATOM 1456 O O . SER A 1 202 ? 8.570 7.648 -11.857 1.00 88.56 202 SER A O 1
ATOM 1458 N N . THR A 1 203 ? 8.734 9.537 -10.670 1.00 83.00 203 THR A N 1
ATOM 1459 C CA . THR A 1 203 ? 7.651 10.219 -11.374 1.00 83.00 203 THR A CA 1
ATOM 1460 C C . THR A 1 203 ? 8.239 10.882 -12.617 1.00 83.00 203 THR A C 1
ATOM 1462 O O . THR A 1 203 ? 9.320 11.472 -12.558 1.00 83.00 203 THR A O 1
ATOM 1465 N N . GLN A 1 204 ? 7.552 10.782 -13.755 1.00 80.00 204 GLN A N 1
ATOM 1466 C CA . GLN A 1 204 ? 7.900 11.522 -14.967 1.00 80.00 204 GLN A CA 1
ATOM 1467 C C . GLN A 1 204 ? 6.815 12.567 -15.244 1.00 80.00 204 GLN A C 1
ATOM 1469 O O . GLN A 1 204 ? 5.875 12.294 -15.992 1.00 80.00 204 GLN A O 1
ATOM 1474 N N . PRO A 1 205 ? 6.921 13.785 -14.673 1.00 67.62 205 PRO A N 1
ATOM 1475 C CA . PRO A 1 205 ? 5.867 14.796 -14.773 1.00 67.62 205 PRO A CA 1
ATOM 1476 C C . PRO A 1 205 ? 5.536 15.170 -16.219 1.00 67.62 205 PRO A C 1
ATOM 1478 O O . PRO A 1 205 ? 4.382 15.396 -16.555 1.00 67.62 205 PRO A O 1
ATOM 1481 N N . ALA A 1 206 ? 6.551 15.194 -17.090 1.00 70.38 206 ALA A N 1
ATOM 1482 C CA . ALA A 1 206 ? 6.392 15.532 -18.503 1.00 70.38 206 ALA A CA 1
ATOM 1483 C C . ALA A 1 206 ? 5.605 14.480 -19.302 1.00 70.38 206 ALA A C 1
ATOM 1485 O O . ALA A 1 206 ? 5.099 14.791 -20.375 1.00 70.38 206 ALA A O 1
ATOM 1486 N N . GLN A 1 207 ? 5.534 13.245 -18.803 1.00 64.62 207 GLN A N 1
ATOM 1487 C CA . GLN A 1 207 ? 4.901 12.124 -19.495 1.00 64.62 207 GLN A CA 1
ATOM 1488 C C . GLN A 1 207 ? 3.649 11.615 -18.765 1.00 64.62 207 GLN A C 1
ATOM 1490 O O . GLN A 1 207 ? 2.905 10.814 -19.320 1.00 64.62 207 GLN A O 1
ATOM 1495 N N . GLY A 1 208 ? 3.380 12.118 -17.554 1.00 74.06 208 GLY A N 1
ATOM 1496 C CA . GLY A 1 208 ? 2.157 11.829 -16.806 1.00 74.06 208 GLY A CA 1
ATOM 1497 C C . GLY A 1 208 ? 2.071 10.403 -16.264 1.00 74.06 208 GLY A C 1
ATOM 1498 O O . GLY A 1 208 ? 0.967 9.930 -16.030 1.00 74.06 208 GLY A O 1
ATOM 1499 N N . PHE A 1 209 ? 3.205 9.719 -16.080 1.00 76.56 209 PHE A N 1
ATOM 1500 C CA . PHE A 1 209 ? 3.244 8.367 -15.523 1.00 76.56 209 PHE A CA 1
ATOM 1501 C C . PHE A 1 209 ? 4.380 8.185 -14.511 1.00 76.56 209 PHE A C 1
ATOM 1503 O O . PHE A 1 209 ? 5.261 9.039 -14.337 1.00 76.56 209 PHE A O 1
ATOM 1510 N N . VAL A 1 210 ? 4.358 7.037 -13.836 1.00 82.50 210 VAL A N 1
ATOM 1511 C CA . VAL A 1 210 ? 5.389 6.612 -12.887 1.00 82.50 210 VAL A CA 1
ATOM 1512 C C . VAL A 1 210 ? 6.176 5.454 -13.479 1.00 82.50 210 VAL A C 1
ATOM 1514 O O . VAL A 1 210 ? 5.611 4.424 -13.845 1.00 82.50 210 VAL A O 1
ATOM 1517 N N . ALA A 1 211 ? 7.490 5.636 -13.562 1.00 84.69 211 ALA A N 1
ATOM 1518 C CA . ALA A 1 211 ? 8.410 4.637 -14.070 1.00 84.69 211 ALA A CA 1
ATOM 1519 C C . ALA A 1 211 ? 9.007 3.834 -12.914 1.00 84.69 211 ALA A C 1
ATOM 1521 O O . ALA A 1 211 ? 9.498 4.399 -11.931 1.00 84.69 211 ALA A O 1
ATOM 1522 N N . VAL A 1 212 ? 9.048 2.515 -13.069 1.00 84.50 212 VAL A N 1
ATOM 1523 C CA . VAL A 1 212 ? 9.841 1.631 -12.212 1.00 84.50 212 VAL A CA 1
ATOM 1524 C C . VAL A 1 212 ? 10.995 1.085 -13.036 1.00 84.50 212 VAL A C 1
ATOM 1526 O O . VAL A 1 212 ? 10.810 0.412 -14.049 1.00 84.50 212 VAL A O 1
ATOM 1529 N N . THR A 1 213 ? 12.210 1.420 -12.610 1.00 88.00 213 THR A N 1
ATOM 1530 C CA . THR A 1 213 ? 13.445 1.082 -13.323 1.00 88.00 213 THR A CA 1
ATOM 1531 C C . THR A 1 213 ? 14.290 0.152 -12.459 1.00 88.00 213 THR A C 1
ATOM 1533 O O . THR A 1 213 ? 14.514 0.461 -11.287 1.00 88.00 213 THR A O 1
ATOM 1536 N N . PRO A 1 214 ? 14.791 -0.976 -12.988 1.00 86.19 214 PRO A N 1
ATOM 1537 C CA . PRO A 1 214 ? 15.684 -1.839 -12.229 1.00 86.19 214 PRO A CA 1
ATOM 1538 C C . PRO A 1 214 ? 16.980 -1.090 -11.905 1.00 86.19 214 PRO A C 1
ATOM 1540 O O . PRO A 1 214 ? 17.644 -0.546 -12.794 1.00 86.19 214 PRO A O 1
ATOM 1543 N N . MET A 1 215 ? 17.358 -1.076 -10.629 1.00 85.56 215 MET A N 1
ATOM 1544 C CA . MET A 1 215 ? 18.581 -0.420 -10.189 1.00 85.56 215 MET A CA 1
ATOM 1545 C C . MET A 1 215 ? 19.799 -1.221 -10.666 1.00 85.56 215 MET A C 1
ATOM 1547 O O . MET A 1 215 ? 19.864 -2.446 -10.539 1.00 85.56 215 MET A O 1
ATOM 1551 N N . ARG A 1 216 ? 20.804 -0.518 -11.197 1.00 79.62 216 ARG A N 1
ATOM 1552 C CA . ARG A 1 216 ? 22.129 -1.084 -11.468 1.00 79.62 216 ARG A CA 1
ATOM 1553 C C . ARG A 1 216 ? 23.097 -0.606 -10.393 1.00 79.62 216 ARG A C 1
ATOM 1555 O O . ARG A 1 216 ? 23.359 0.588 -10.297 1.00 79.62 216 ARG A O 1
ATOM 1562 N N . TRP A 1 217 ? 23.628 -1.529 -9.594 1.00 71.44 217 TRP A N 1
ATOM 1563 C CA . TRP A 1 217 ? 24.648 -1.212 -8.594 1.00 71.44 217 TRP A CA 1
ATOM 1564 C C . TRP A 1 217 ? 25.921 -0.703 -9.294 1.00 71.44 217 TRP A C 1
ATOM 1566 O O . TRP A 1 217 ? 26.416 -1.369 -10.213 1.00 71.44 217 TRP A O 1
ATOM 1576 N N . PRO A 1 218 ? 26.477 0.446 -8.872 1.00 59.81 218 PRO A N 1
ATOM 1577 C CA . PRO A 1 218 ? 27.760 0.925 -9.372 1.00 59.81 218 PRO A CA 1
ATOM 1578 C C . PRO A 1 218 ? 28.853 -0.130 -9.140 1.00 59.81 218 PRO A C 1
ATOM 1580 O O . PRO A 1 218 ? 29.010 -0.624 -8.028 1.00 59.81 218 PRO A O 1
ATOM 1583 N N . GLY A 1 219 ? 29.601 -0.490 -10.188 1.00 61.91 219 GLY A N 1
ATOM 1584 C CA . GLY A 1 219 ? 30.730 -1.432 -10.104 1.00 61.91 219 GLY A CA 1
ATOM 1585 C C . GLY A 1 219 ? 30.474 -2.836 -10.664 1.00 61.91 219 GLY A C 1
ATOM 1586 O O . GLY A 1 219 ? 31.430 -3.574 -10.897 1.00 61.91 219 GLY A O 1
ATOM 1587 N N . ALA A 1 220 ? 29.227 -3.198 -10.979 1.00 59.47 220 ALA A N 1
ATOM 1588 C CA . ALA A 1 2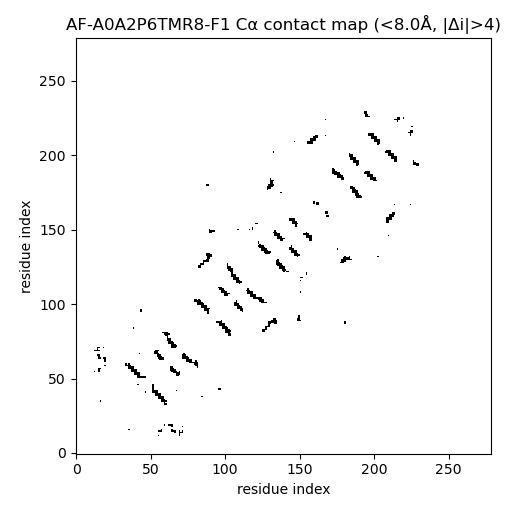20 ? 28.943 -4.374 -11.800 1.00 59.47 220 ALA A CA 1
ATOM 1589 C C . ALA A 1 220 ? 29.185 -4.015 -13.277 1.00 59.47 220 ALA A C 1
ATOM 1591 O O . ALA A 1 220 ? 28.291 -3.534 -13.969 1.00 59.47 220 ALA A O 1
ATOM 1592 N N . GLY A 1 221 ? 30.424 -4.164 -13.749 1.00 46.75 221 GLY A N 1
ATOM 1593 C CA . GLY A 1 221 ? 30.811 -3.901 -15.138 1.00 46.75 221 GLY A CA 1
ATOM 1594 C C . GLY A 1 221 ? 30.121 -4.850 -16.123 1.00 46.75 221 GLY A C 1
ATOM 1595 O O . GLY A 1 221 ? 30.692 -5.856 -16.526 1.00 46.75 221 GLY A O 1
ATOM 1596 N N . GLY A 1 222 ? 28.880 -4.547 -16.500 1.00 52.47 222 GLY A N 1
ATOM 1597 C CA . GLY A 1 222 ? 28.108 -5.282 -17.498 1.00 52.47 222 GLY A CA 1
ATOM 1598 C C . GLY A 1 222 ? 26.694 -4.719 -17.634 1.00 52.47 222 GLY A C 1
ATOM 1599 O O . GLY A 1 222 ? 26.110 -4.242 -16.668 1.00 52.47 222 GLY A O 1
ATOM 1600 N N . ALA A 1 223 ? 26.110 -4.784 -18.833 1.00 52.03 223 ALA A N 1
ATOM 1601 C CA . ALA A 1 223 ? 24.769 -4.269 -19.159 1.00 52.03 223 ALA A CA 1
ATOM 1602 C C . ALA A 1 223 ? 23.599 -4.986 -18.441 1.00 52.03 223 ALA A C 1
ATOM 1604 O O . ALA A 1 223 ? 22.438 -4.829 -18.823 1.00 52.03 223 ALA A O 1
ATOM 1605 N N . GLN A 1 224 ? 23.885 -5.788 -17.420 1.00 49.72 224 GLN A N 1
ATOM 1606 C CA . GLN A 1 224 ? 22.935 -6.643 -16.733 1.00 49.72 224 GLN A CA 1
ATOM 1607 C C . GLN A 1 224 ? 22.734 -6.118 -15.313 1.00 49.72 224 GLN A C 1
ATOM 1609 O O . GLN A 1 224 ? 23.705 -5.869 -14.601 1.00 49.72 224 GLN A O 1
ATOM 1614 N N . ALA A 1 225 ? 21.471 -5.934 -14.913 1.00 49.81 225 ALA A N 1
ATOM 1615 C CA . ALA A 1 225 ? 21.137 -5.621 -13.530 1.00 49.81 225 ALA A CA 1
ATOM 1616 C C . ALA A 1 225 ? 21.829 -6.645 -12.612 1.00 49.81 225 ALA A C 1
ATOM 1618 O O . ALA A 1 225 ? 21.850 -7.833 -12.947 1.00 49.81 225 ALA A O 1
ATOM 1619 N N . PRO A 1 226 ? 22.446 -6.208 -11.512 1.00 47.09 226 PRO A N 1
ATOM 1620 C CA . PRO A 1 226 ? 23.229 -7.070 -10.647 1.00 47.09 226 PRO A CA 1
ATOM 1621 C C . PRO A 1 226 ? 22.352 -8.187 -10.094 1.00 47.09 226 PRO A C 1
ATOM 1623 O O . PRO A 1 226 ? 21.382 -7.969 -9.373 1.00 47.09 226 PRO A O 1
ATOM 1626 N N . ARG A 1 227 ? 22.708 -9.403 -10.491 1.00 55.78 227 ARG A N 1
ATOM 1627 C CA . ARG A 1 227 ? 22.071 -10.639 -10.067 1.00 55.78 227 ARG A CA 1
ATOM 1628 C C . ARG A 1 227 ? 22.840 -11.117 -8.854 1.00 55.78 227 ARG A C 1
ATOM 1630 O O . ARG A 1 227 ? 23.938 -11.642 -9.008 1.00 55.78 227 ARG A O 1
ATOM 1637 N N . THR A 1 228 ? 22.296 -10.937 -7.661 1.00 46.34 228 THR A N 1
ATOM 1638 C CA . THR A 1 228 ? 22.743 -11.713 -6.505 1.00 46.34 228 THR A CA 1
ATOM 1639 C C . THR A 1 228 ? 21.957 -13.019 -6.531 1.00 46.34 228 THR A C 1
ATOM 1641 O O . THR A 1 228 ? 20.785 -13.020 -6.149 1.00 46.34 228 THR A O 1
ATOM 1644 N N . PRO A 1 229 ? 22.524 -14.140 -7.020 1.00 45.81 229 PRO A N 1
ATOM 1645 C CA . PRO A 1 229 ? 21.944 -15.429 -6.689 1.00 45.81 229 PRO A CA 1
ATOM 1646 C C . PRO A 1 229 ? 21.944 -15.532 -5.163 1.00 45.81 229 PRO A C 1
ATOM 1648 O O . PRO A 1 229 ? 22.976 -15.307 -4.525 1.00 45.81 229 PRO A O 1
ATOM 1651 N N . LEU A 1 230 ? 20.790 -15.842 -4.572 1.00 47.84 230 LEU A N 1
ATOM 1652 C CA . LEU A 1 230 ? 20.750 -16.344 -3.204 1.00 47.84 230 LEU A CA 1
ATOM 1653 C C . LEU A 1 230 ? 21.657 -17.575 -3.190 1.00 47.84 230 LEU A C 1
ATOM 1655 O O . LEU A 1 230 ? 21.326 -18.595 -3.794 1.00 47.84 230 LEU A O 1
ATOM 1659 N N . GLY A 1 231 ? 22.846 -17.441 -2.600 1.00 38.47 231 GLY A N 1
ATOM 1660 C CA . GLY A 1 231 ? 23.793 -18.540 -2.508 1.00 38.47 231 GLY A CA 1
ATOM 1661 C C . GLY A 1 231 ? 23.082 -19.746 -1.910 1.00 38.47 231 GLY A C 1
ATOM 1662 O O . GLY A 1 231 ? 22.439 -19.635 -0.866 1.00 38.47 231 GLY A O 1
ATOM 1663 N N . THR A 1 232 ? 23.157 -20.891 -2.584 1.00 39.50 232 THR A N 1
ATOM 1664 C CA . THR A 1 232 ? 22.722 -22.172 -2.034 1.00 39.50 232 THR A CA 1
ATOM 1665 C C . THR A 1 232 ? 23.579 -22.447 -0.805 1.00 39.50 232 THR A C 1
ATOM 1667 O O . THR A 1 232 ? 24.697 -22.948 -0.912 1.00 39.50 232 THR A O 1
ATOM 1670 N N . VAL A 1 233 ? 23.092 -22.073 0.376 1.00 37.62 233 VAL A N 1
ATOM 1671 C CA . VAL A 1 233 ? 23.689 -22.522 1.629 1.00 37.62 233 VAL A CA 1
ATOM 1672 C C . VAL A 1 233 ? 23.381 -24.012 1.713 1.00 37.62 233 VAL A C 1
ATOM 1674 O O . VAL A 1 233 ? 22.243 -24.408 1.960 1.00 37.62 233 VAL A O 1
ATOM 1677 N N . ALA A 1 234 ? 24.379 -24.847 1.426 1.00 34.66 234 ALA A N 1
ATOM 1678 C CA . ALA A 1 234 ? 24.305 -26.282 1.647 1.00 34.66 234 ALA A CA 1
ATOM 1679 C C . ALA A 1 234 ? 24.226 -26.538 3.161 1.00 34.66 234 ALA A C 1
ATOM 1681 O O . ALA A 1 234 ? 25.242 -26.661 3.841 1.00 34.66 234 ALA A O 1
ATOM 1682 N N . GLY A 1 235 ? 23.007 -26.545 3.701 1.00 35.47 235 GLY A N 1
ATOM 1683 C CA . GLY A 1 235 ? 22.719 -27.066 5.033 1.00 35.47 235 GLY A CA 1
ATOM 1684 C C . GLY A 1 235 ? 22.672 -28.598 5.003 1.00 35.47 235 GLY A C 1
ATOM 1685 O O . GLY A 1 235 ? 22.285 -29.169 3.979 1.00 35.47 235 GLY A O 1
ATOM 1686 N N . PRO A 1 236 ? 23.072 -29.281 6.091 1.00 36.41 236 PRO A N 1
ATOM 1687 C CA . PRO A 1 236 ? 23.035 -30.736 6.158 1.00 36.41 236 PRO A CA 1
ATOM 1688 C C . PRO A 1 236 ? 21.602 -31.237 5.945 1.00 36.41 236 PRO A C 1
ATOM 1690 O O . PRO A 1 236 ? 20.636 -30.638 6.416 1.00 36.41 236 PRO A O 1
ATOM 1693 N N . ALA A 1 237 ? 21.483 -32.319 5.180 1.00 41.22 237 ALA A N 1
ATOM 1694 C CA . ALA A 1 237 ? 20.220 -32.905 4.765 1.00 41.22 237 ALA A CA 1
ATOM 1695 C C . ALA A 1 237 ? 19.282 -33.152 5.959 1.00 41.22 237 ALA A C 1
ATOM 1697 O O . ALA A 1 237 ? 19.647 -33.852 6.900 1.00 41.22 237 ALA A O 1
ATOM 1698 N N . GLY A 1 238 ? 18.058 -32.620 5.876 1.00 43.62 238 GLY A N 1
ATOM 1699 C CA . GLY A 1 238 ? 16.954 -33.022 6.750 1.00 43.62 238 GLY A CA 1
ATOM 1700 C C . GL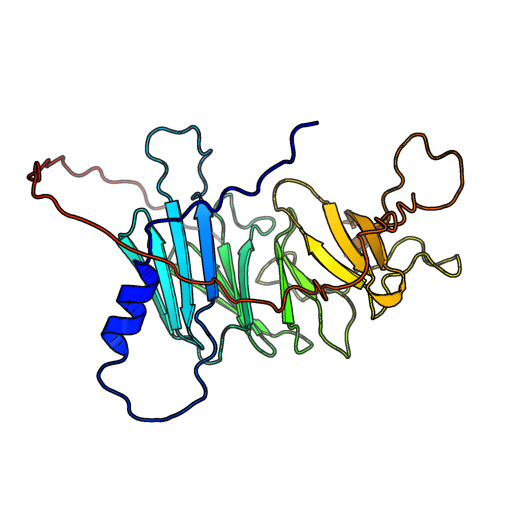Y A 1 238 ? 16.340 -31.924 7.617 1.00 43.62 238 GLY A C 1
ATOM 1701 O O . GLY A 1 238 ? 16.224 -32.110 8.819 1.00 43.62 238 GLY A O 1
ATOM 1702 N N . ALA A 1 239 ? 15.886 -30.814 7.030 1.00 38.06 239 ALA A N 1
ATOM 1703 C CA . ALA A 1 239 ? 14.763 -30.038 7.567 1.00 38.06 239 ALA A CA 1
ATOM 1704 C C . ALA A 1 239 ? 14.195 -29.130 6.467 1.00 38.06 239 ALA A C 1
ATOM 1706 O O . ALA A 1 239 ? 14.906 -28.301 5.903 1.00 38.06 239 ALA A O 1
ATOM 1707 N N . SER A 1 240 ? 12.913 -29.296 6.144 1.00 36.66 240 SER A N 1
ATOM 1708 C CA . SER A 1 240 ? 12.181 -28.361 5.288 1.00 36.66 240 SER A CA 1
ATOM 1709 C C . SER A 1 240 ? 11.955 -27.065 6.074 1.00 36.66 240 SER A C 1
ATOM 1711 O O . SER A 1 240 ? 11.222 -27.070 7.059 1.00 36.66 240 SER A O 1
ATOM 1713 N N . LEU A 1 241 ? 12.616 -25.976 5.672 1.00 36.50 241 LEU A N 1
ATOM 1714 C CA . LEU A 1 241 ? 12.493 -24.638 6.267 1.00 36.50 241 LEU A CA 1
ATOM 1715 C C . LEU A 1 241 ? 11.874 -23.658 5.262 1.00 36.50 241 LEU A C 1
ATOM 1717 O O . LEU A 1 241 ? 12.463 -22.632 4.928 1.00 36.50 241 LEU A O 1
ATOM 1721 N N . LEU A 1 242 ? 10.682 -23.972 4.757 1.00 34.06 242 LEU A N 1
ATOM 1722 C CA . LEU A 1 242 ? 9.802 -22.911 4.274 1.00 34.06 242 LEU A CA 1
ATOM 1723 C C . LEU A 1 242 ? 9.048 -22.366 5.492 1.00 34.06 242 LEU A C 1
ATOM 1725 O O . LEU A 1 242 ? 8.345 -23.142 6.141 1.00 34.06 242 LEU A O 1
ATOM 1729 N N . PRO A 1 243 ? 9.169 -21.074 5.836 1.00 29.00 243 PRO A N 1
ATOM 1730 C CA . PRO A 1 243 ? 8.238 -20.484 6.777 1.00 29.00 243 PRO A CA 1
ATOM 1731 C C . PRO A 1 243 ? 6.867 -20.430 6.098 1.00 29.00 243 PRO A C 1
ATOM 1733 O O . PRO A 1 243 ? 6.682 -19.741 5.094 1.00 29.00 243 PRO A O 1
ATOM 1736 N N . SER A 1 244 ? 5.896 -21.158 6.642 1.00 28.61 244 SER A N 1
ATOM 1737 C CA . SER A 1 244 ? 4.494 -20.797 6.444 1.00 28.61 244 SER A CA 1
ATOM 1738 C C . SER A 1 244 ? 4.276 -19.401 7.042 1.00 28.61 244 SER A C 1
ATOM 1740 O O . SER A 1 244 ? 4.847 -19.103 8.098 1.00 28.61 244 SER A O 1
ATOM 1742 N N . PRO A 1 245 ? 3.462 -18.530 6.427 1.00 29.81 245 PRO A N 1
ATOM 1743 C CA . PRO A 1 245 ? 3.141 -17.252 7.036 1.00 29.81 245 PRO A CA 1
ATOM 1744 C C . PRO A 1 245 ? 2.323 -17.505 8.311 1.00 29.81 245 PRO A C 1
ATOM 1746 O O . PRO A 1 245 ? 1.225 -18.048 8.245 1.00 29.81 245 PRO A O 1
ATOM 1749 N N . GLY A 1 246 ? 2.864 -17.112 9.467 1.00 33.34 246 GLY A N 1
ATOM 1750 C CA . GLY A 1 246 ? 2.104 -16.962 10.711 1.00 33.34 246 GLY A CA 1
ATOM 1751 C C . GLY A 1 246 ? 1.963 -18.206 11.593 1.00 33.34 246 GLY A C 1
ATOM 1752 O O . GLY A 1 246 ? 0.862 -18.712 11.789 1.00 33.34 246 GLY A O 1
ATOM 1753 N N . THR A 1 247 ? 3.040 -18.661 12.238 1.00 26.00 247 THR A N 1
ATOM 1754 C CA . THR A 1 247 ? 2.911 -19.503 13.443 1.00 26.00 247 THR A CA 1
ATOM 1755 C C . THR A 1 247 ? 4.056 -19.222 14.418 1.00 26.00 247 THR A C 1
ATOM 1757 O O . THR 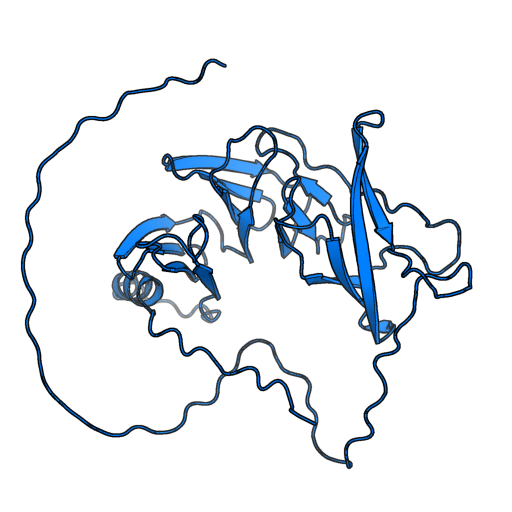A 1 247 ? 5.209 -19.520 14.124 1.00 26.00 247 THR A O 1
ATOM 1760 N N . ILE A 1 248 ? 3.736 -18.650 15.583 1.00 32.00 248 ILE A N 1
ATOM 1761 C CA . ILE A 1 248 ? 4.658 -18.495 16.718 1.00 32.00 248 ILE A CA 1
ATOM 1762 C C . ILE A 1 248 ? 4.360 -19.617 17.719 1.00 32.00 248 ILE A C 1
ATOM 1764 O O . ILE A 1 248 ? 3.223 -19.785 18.157 1.00 32.00 248 ILE A O 1
ATOM 1768 N N . LEU A 1 249 ? 5.388 -20.397 18.059 1.00 24.62 249 LEU A N 1
ATOM 1769 C CA . LEU A 1 249 ? 5.357 -21.439 19.086 1.00 24.62 249 LEU A CA 1
ATOM 1770 C C . LEU A 1 249 ? 5.459 -20.803 20.480 1.00 24.62 249 LEU A C 1
ATOM 1772 O O . LEU A 1 249 ? 6.386 -20.046 20.756 1.00 24.62 249 LEU A O 1
ATOM 1776 N N . ALA A 1 250 ? 4.508 -21.130 21.354 1.00 27.66 250 ALA A N 1
ATOM 1777 C CA . ALA A 1 250 ? 4.485 -20.700 22.747 1.00 27.66 250 ALA A CA 1
ATOM 1778 C C . ALA A 1 250 ? 5.328 -21.630 23.629 1.00 27.66 250 ALA A C 1
ATOM 1780 O O . ALA A 1 250 ? 5.149 -22.847 23.589 1.00 27.66 250 ALA A O 1
ATOM 1781 N N . THR A 1 251 ? 6.157 -21.062 24.506 1.00 25.73 251 THR A N 1
ATOM 1782 C CA . THR A 1 251 ? 6.709 -21.791 25.656 1.00 25.73 251 THR A CA 1
ATOM 1783 C C . THR A 1 251 ? 6.799 -20.905 26.896 1.00 25.73 251 THR A C 1
ATOM 1785 O O . THR A 1 251 ? 7.545 -19.934 26.902 1.00 25.73 251 THR A O 1
ATOM 1788 N N . GLY A 1 252 ? 6.083 -21.322 27.947 1.00 24.06 252 GLY A N 1
ATOM 1789 C CA . GLY A 1 252 ? 6.550 -21.335 29.340 1.00 24.06 252 GLY A CA 1
ATOM 1790 C C . GLY A 1 252 ? 6.608 -20.018 30.120 1.00 24.06 252 GLY A C 1
ATOM 1791 O O . GLY A 1 252 ? 7.540 -19.241 29.974 1.00 24.06 252 GLY A O 1
ATOM 1792 N N . ALA A 1 253 ? 5.672 -19.856 31.063 1.00 30.05 253 ALA A N 1
ATOM 1793 C CA . ALA A 1 253 ? 5.783 -18.947 32.211 1.00 30.05 253 ALA A CA 1
ATOM 1794 C C . ALA A 1 253 ? 6.938 -19.374 33.159 1.00 30.05 253 ALA A C 1
ATOM 1796 O O . ALA A 1 253 ? 7.362 -20.534 33.088 1.00 30.05 253 ALA A O 1
ATOM 1797 N N . PRO A 1 254 ? 7.420 -18.507 34.081 1.00 38.72 254 PRO A N 1
ATOM 1798 C CA . PRO A 1 254 ? 6.675 -18.273 35.331 1.00 38.72 254 PRO A CA 1
ATOM 1799 C C . PRO A 1 254 ? 6.793 -16.863 35.968 1.00 38.72 254 PRO A C 1
ATOM 1801 O O . PRO A 1 254 ? 7.785 -16.167 35.813 1.00 38.72 254 PRO A O 1
ATOM 1804 N N . GLY A 1 255 ? 5.806 -16.534 36.816 1.00 26.62 255 GLY A N 1
ATOM 1805 C CA . GLY A 1 255 ? 6.061 -16.002 38.167 1.00 26.62 255 GLY A CA 1
ATOM 1806 C C . GLY A 1 255 ? 6.057 -14.482 38.408 1.00 26.62 255 GLY A C 1
ATOM 1807 O O . GLY A 1 255 ? 7.078 -13.833 38.264 1.00 26.62 255 GLY A O 1
ATOM 1808 N N . GLY A 1 256 ? 4.921 -13.973 38.910 1.00 27.89 256 GLY A N 1
ATOM 1809 C CA . GLY A 1 256 ? 4.789 -13.139 40.124 1.00 27.89 256 GLY A CA 1
ATOM 1810 C C . GLY A 1 256 ? 5.616 -11.854 40.309 1.00 27.89 256 GLY A C 1
ATOM 1811 O O . GLY A 1 256 ? 6.812 -11.930 40.543 1.00 27.89 256 GLY A O 1
ATOM 1812 N N . ALA A 1 257 ? 4.937 -10.701 40.418 1.00 30.11 257 ALA A N 1
ATOM 1813 C CA . ALA A 1 257 ? 4.863 -9.885 41.650 1.00 30.11 257 ALA A CA 1
ATOM 1814 C C . ALA A 1 257 ? 4.281 -8.471 41.399 1.00 30.11 257 ALA A C 1
ATOM 1816 O O . ALA A 1 257 ? 4.781 -7.688 40.603 1.00 30.11 257 ALA A O 1
ATOM 1817 N N . THR A 1 258 ? 3.196 -8.198 42.125 1.00 31.11 258 THR A N 1
ATOM 1818 C CA . THR A 1 258 ? 2.737 -6.947 42.765 1.00 31.11 258 THR A CA 1
ATOM 1819 C C . THR A 1 258 ? 3.346 -5.583 42.390 1.00 31.11 258 THR A C 1
ATOM 1821 O O . THR A 1 258 ? 4.473 -5.282 42.761 1.00 31.11 258 THR A O 1
ATOM 1824 N N . GLY A 1 259 ? 2.462 -4.700 41.902 1.00 29.61 259 GLY A N 1
ATOM 1825 C CA . GLY A 1 259 ? 2.127 -3.419 42.544 1.00 29.61 259 GLY A CA 1
ATOM 1826 C C . GLY A 1 259 ? 3.035 -2.220 42.275 1.00 29.61 259 GLY A C 1
ATOM 1827 O O . GLY A 1 259 ? 4.170 -2.216 42.719 1.00 29.61 259 GLY A O 1
ATOM 1828 N N . LEU A 1 260 ? 2.483 -1.153 41.680 1.00 29.75 260 LEU A N 1
ATOM 1829 C CA . LEU A 1 260 ? 2.744 0.236 42.088 1.00 29.75 260 LEU A CA 1
ATOM 1830 C C . LEU A 1 260 ? 1.811 1.230 41.379 1.00 29.75 260 LEU A C 1
ATOM 1832 O O . LEU A 1 260 ? 1.360 1.033 40.255 1.00 29.75 260 LEU A O 1
ATOM 1836 N N . SER A 1 261 ? 1.484 2.264 42.140 1.00 29.77 261 SER A N 1
ATOM 1837 C CA . SER A 1 261 ? 0.421 3.254 41.997 1.00 29.77 261 SER A CA 1
ATOM 1838 C C . SER A 1 261 ? 0.672 4.348 40.954 1.00 29.77 261 SER A C 1
ATOM 1840 O O . SER A 1 261 ? 1.787 4.835 40.791 1.00 29.77 261 SER A O 1
ATOM 1842 N N . THR A 1 262 ? -0.425 4.807 40.352 1.00 33.50 262 THR A N 1
ATOM 1843 C CA . THR A 1 262 ? -0.585 6.037 39.558 1.00 33.50 262 THR A CA 1
ATOM 1844 C C . THR A 1 262 ? -0.201 7.314 40.309 1.00 33.50 262 THR A C 1
ATOM 1846 O O . THR A 1 262 ? -0.604 7.473 41.464 1.00 33.50 262 THR A O 1
ATOM 1849 N N . PRO A 1 263 ? 0.376 8.307 39.610 1.00 32.78 263 PRO A N 1
ATOM 1850 C CA . PRO A 1 263 ? 0.192 9.709 39.941 1.00 32.78 263 PRO A CA 1
ATOM 1851 C C . PRO A 1 263 ? -0.654 10.438 38.887 1.00 32.78 263 PRO A C 1
ATOM 1853 O O . PRO A 1 263 ? -0.381 10.430 37.688 1.00 32.78 263 PRO A O 1
ATOM 1856 N N . THR A 1 264 ? -1.689 11.105 39.386 1.00 36.50 264 THR A N 1
ATOM 1857 C CA . THR A 1 264 ? -2.539 12.071 38.692 1.00 36.50 264 THR A CA 1
ATOM 1858 C C . THR A 1 264 ? -1.746 13.352 38.421 1.00 36.50 264 THR A C 1
ATOM 1860 O O . THR A 1 264 ? -1.212 13.940 39.359 1.00 36.50 264 THR A O 1
ATOM 1863 N N . SER A 1 265 ? -1.717 13.837 37.178 1.00 34.38 265 SER A N 1
ATOM 1864 C CA . SER A 1 265 ? -1.248 15.194 36.870 1.00 34.38 265 SER A CA 1
ATOM 1865 C C . SER A 1 265 ? -2.232 15.896 35.936 1.00 34.38 265 SER A C 1
ATOM 1867 O O . SER A 1 265 ? -2.474 15.468 34.811 1.00 34.38 265 SER A O 1
ATOM 1869 N N . ARG A 1 266 ? -2.834 16.964 36.467 1.00 35.12 266 ARG A N 1
ATOM 1870 C CA . ARG A 1 266 ? -3.642 17.972 35.774 1.00 35.12 266 ARG A CA 1
ATOM 1871 C C . ARG A 1 266 ? -2.696 19.015 35.189 1.00 35.12 266 ARG A C 1
ATOM 1873 O O . ARG A 1 266 ? -1.935 19.585 35.964 1.00 35.12 266 ARG A O 1
ATOM 1880 N N . LEU A 1 267 ? -2.871 19.390 33.924 1.00 39.75 267 LEU A N 1
ATOM 1881 C CA . LEU A 1 267 ? -2.498 20.722 33.435 1.00 39.75 267 LEU A CA 1
ATOM 1882 C C . LEU A 1 267 ? -3.508 21.248 32.390 1.00 39.75 267 LEU A C 1
ATOM 1884 O O . LEU A 1 267 ? -4.275 20.456 31.839 1.00 39.75 267 LEU A O 1
ATOM 1888 N N . PRO A 1 268 ? -3.590 22.584 32.218 1.00 42.44 268 PRO A N 1
ATOM 1889 C CA . PRO A 1 268 ? -4.768 23.292 31.727 1.00 42.44 268 PRO A CA 1
ATOM 1890 C C . PRO A 1 268 ? -4.770 23.533 30.213 1.00 42.44 268 PRO A C 1
ATOM 1892 O O . PRO A 1 268 ? -3.756 23.415 29.534 1.00 42.44 268 PRO A O 1
ATOM 1895 N N . GLY A 1 269 ? -5.954 23.898 29.717 1.00 42.53 269 GLY A N 1
ATOM 1896 C CA . GLY A 1 269 ? -6.246 24.137 28.310 1.00 42.53 269 GLY A CA 1
ATOM 1897 C C . GLY A 1 269 ? -5.459 25.281 27.671 1.00 42.53 269 GLY A C 1
ATOM 1898 O O . GLY A 1 269 ? -5.223 26.324 28.278 1.00 42.53 269 GLY A O 1
ATOM 1899 N N . GLY A 1 270 ? -5.134 25.077 26.398 1.00 36.53 270 GLY A N 1
ATOM 1900 C CA . GLY A 1 270 ? -4.675 26.097 25.469 1.00 36.53 270 GLY A CA 1
ATOM 1901 C C . GLY A 1 270 ? -5.431 25.937 24.155 1.00 36.53 270 GLY A C 1
ATOM 1902 O O . GLY A 1 270 ? -5.458 24.853 23.578 1.00 36.53 270 GLY A O 1
ATOM 1903 N N . ALA A 1 271 ? -6.096 27.007 23.728 1.00 45.44 271 ALA A N 1
ATOM 1904 C CA . ALA A 1 271 ? -6.799 27.094 22.457 1.00 45.44 271 ALA A CA 1
ATOM 1905 C C . ALA A 1 271 ? -5.797 27.176 21.292 1.00 45.44 271 ALA A C 1
ATOM 1907 O O . ALA A 1 271 ? -4.831 27.935 21.366 1.00 45.44 271 ALA A O 1
ATOM 1908 N N . GLY A 1 272 ? -6.054 26.422 20.220 1.00 37.53 272 GLY A N 1
ATOM 1909 C CA . GLY A 1 272 ? -5.317 26.475 18.955 1.00 37.53 272 GLY A CA 1
ATOM 1910 C C . GLY A 1 272 ? -6.240 26.856 17.784 1.00 37.53 272 GLY A C 1
ATOM 1911 O O . GLY A 1 272 ? -7.440 26.585 17.857 1.00 37.53 272 GLY A O 1
ATOM 1912 N N . PRO A 1 273 ? -5.717 27.521 16.737 1.00 47.09 273 PRO A N 1
ATOM 1913 C CA . PRO A 1 273 ? -6.512 28.214 15.727 1.00 47.09 273 PRO A CA 1
ATOM 1914 C C . PRO A 1 273 ? -7.010 27.302 14.598 1.00 47.09 273 PRO A C 1
ATOM 1916 O O . PRO A 1 273 ? -6.304 26.431 14.100 1.00 47.09 273 PRO A O 1
ATOM 1919 N N . THR A 1 274 ? -8.229 27.583 14.145 1.00 39.03 274 THR A N 1
ATOM 1920 C CA . THR A 1 274 ? -8.879 27.009 12.963 1.00 39.03 274 THR A CA 1
ATOM 1921 C C . THR A 1 274 ? -8.247 27.530 11.668 1.00 39.03 274 THR A C 1
ATOM 1923 O O . THR A 1 274 ? -8.427 28.700 11.322 1.00 39.03 274 THR A O 1
ATOM 1926 N N . GLY A 1 275 ? -7.558 26.661 10.927 1.00 39.25 275 GLY A N 1
ATOM 1927 C CA . GLY A 1 275 ? -7.203 26.869 9.521 1.00 39.25 275 GLY A CA 1
ATOM 1928 C C . GLY A 1 275 ? -8.217 26.170 8.615 1.00 39.25 275 GLY A C 1
ATOM 1929 O O . GLY A 1 275 ? -8.468 24.982 8.771 1.00 39.25 275 GLY A O 1
ATOM 1930 N N . THR A 1 276 ? -8.830 26.906 7.690 1.00 46.00 276 THR A N 1
ATOM 1931 C CA . THR A 1 276 ? -9.766 26.374 6.687 1.00 46.00 276 THR A CA 1
ATOM 1932 C C . THR A 1 276 ? -9.046 26.214 5.349 1.00 46.00 276 THR A C 1
ATOM 1934 O O . THR A 1 276 ? -8.431 27.161 4.861 1.00 46.00 276 THR A O 1
ATOM 1937 N N . TYR A 1 277 ? -9.132 25.027 4.743 1.00 33.28 277 TYR A N 1
ATOM 1938 C CA . TYR A 1 277 ? -8.654 24.771 3.382 1.00 33.28 277 TYR A CA 1
ATOM 1939 C C . TYR A 1 277 ? -9.628 25.359 2.352 1.00 33.28 277 TYR A C 1
ATOM 1941 O O . TYR A 1 277 ? -10.843 25.155 2.430 1.00 33.28 277 TYR A O 1
ATOM 1949 N N . LYS A 1 278 ? -9.091 26.098 1.374 1.00 37.25 278 LYS A N 1
ATOM 1950 C CA . LYS A 1 278 ? -9.817 26.501 0.164 1.00 37.25 278 LYS A CA 1
ATOM 1951 C C . LYS A 1 278 ? -9.621 25.439 -0.917 1.00 37.25 278 LYS A C 1
ATOM 1953 O O . LYS A 1 278 ? -8.512 24.945 -1.090 1.00 37.25 278 LYS A O 1
ATOM 1958 N N . LYS A 1 279 ? -10.736 25.120 -1.576 1.00 42.53 279 LYS A N 1
ATOM 1959 C CA . LYS A 1 279 ? -10.858 24.264 -2.761 1.00 42.53 279 LYS A CA 1
ATOM 1960 C C . LYS A 1 279 ? -10.044 24.780 -3.941 1.00 42.53 279 LYS A C 1
ATOM 1962 O O . LYS A 1 279 ? -9.906 26.022 -4.035 1.00 42.53 279 LYS A O 1
#

Secondary structure (DSSP, 8-state):
--------------HHHHHHHTTGGG-------PPPEEEEEE-SS-TTSTT--EEEEEEETTEEEEEETTEEEEEEE-SS---EEEEE--TTS-SS-EEEEEETTEEEEE-TTS-EEEEE-SS---EEEEETTEEEEE--TTS--EEESSTTSPPEEPEETTTTSTT-S--TTEEEEEE-SSSSEEEEEETTTTEEEEEEEEEETTTTEEEEEEPPPTT--SSS----B-----PPS----PPPSS-PPP------------------------PPPP-

InterPro domains:
  IPR024990 Anaphase-promoting complex subunit 1 [PTHR12827] (54-204)
  IPR049255 Anaphase-promoting complex subunit 1, N-terminal domain [PF12859] (51-137)

Mean predicted aligned error: 14.73 Å

Nearest PDB structures (foldseek):
  5g04-assembly1_A  TM=8.027E-01  e=8.026E-13  Homo sapiens
  5khr-assembly1_A  TM=8.426E-01  e=4.774E-12  Homo sapiens
  5l9t-assembly1_A  TM=8.280E-01  e=9.947E-12  Homo sapiens
  4ui9-assembly1_A  TM=7.959E-01  e=1.967E-11  Homo sapiens
  5a31-assembly1_A  TM=7.921E-01  e=3.323E-11  Homo sapiens

Foldseek 3Di:
DDDPPPDPPPPVACLFVCVVVVVVPPDDDDDPWDPKDKDWDFDPDPPPDPPGWTWIWIFTFQWIFIDTNSHTDDIDGHPGGFLDWDFADAPPPDDFTWIWTDDQQWIWIAGSVGDIDIHGHPFGFRDWAHALQAIWTPDGPVAHIWGDRDSPDHIGHEAEPPPPDDPRDDDPQWDWPHDDNVAQKTWTARPVQRWIWIWGWDDDVVVRHIYTYTDADPPPPDPDRDTDRPPPPPDPPDDDPDDDPDDDDDDDDDDDDDDDDDDDDDDDDDDDDDDDDDD

Organism: Chlorella sorokiniana (NCBI:txid3076)

Sequence (279 aa):
MAAAACVPVIAPIDAGRRVLEGRGAGTTAAAAAQPPHVLLFAGGASTLEPGAVEEEITIQGNSVAWTAGGVLRKQLTTPAPVLAAAWCHFQNTGPDPILCLLHSGSLGVYTQDGDSHAVPLPGAFTGLWPLPQGVLLTGAPAHGPCILVHPLEAVQEVEMAGGGGAGGGWDEDERVVWSGVEVPYLVTHNARHRRLAVWSISTQPAQGFVAVTPMRWPGAGGAQAPRTPLGTVAGPAGASLLPSPGTILATGAPGGATGLSTPTSRLPGGAGPTGTYKK